Protein AF-A0A2T9ZIK7-F1 (afdb_monomer)

Mean predicted aligned error: 17.31 Å

Structure (mmCIF, N/CA/C/O backbone):
data_AF-A0A2T9ZIK7-F1
#
_entry.id   AF-A0A2T9ZIK7-F1
#
loop_
_atom_site.group_PDB
_atom_site.id
_atom_site.type_symbol
_atom_site.label_atom_id
_atom_site.label_alt_id
_atom_site.label_comp_id
_atom_site.label_asym_id
_atom_site.label_entity_id
_atom_site.label_seq_id
_atom_site.pdbx_PDB_ins_code
_atom_site.Cartn_x
_atom_site.Cartn_y
_atom_site.Cartn_z
_atom_site.occupancy
_atom_site.B_iso_or_equiv
_atom_site.auth_seq_id
_atom_site.auth_comp_id
_atom_site.auth_asym_id
_atom_site.auth_atom_id
_atom_site.pdbx_PDB_model_num
ATOM 1 N N . MET A 1 1 ? -60.315 -9.402 2.287 1.00 36.22 1 MET A N 1
ATOM 2 C CA . MET A 1 1 ? -60.240 -9.644 0.831 1.00 36.22 1 MET A CA 1
ATOM 3 C C . MET A 1 1 ? -59.289 -8.599 0.253 1.00 36.22 1 MET A C 1
ATOM 5 O O . MET A 1 1 ? -59.564 -7.424 0.413 1.00 36.22 1 MET A O 1
ATOM 9 N N . SER A 1 2 ? -58.151 -9.055 -0.283 1.00 39.56 2 SER A N 1
ATOM 10 C CA . SER A 1 2 ? -57.115 -8.343 -1.061 1.00 39.56 2 SER A CA 1
ATOM 11 C C . SER A 1 2 ? -56.598 -6.974 -0.578 1.00 39.56 2 SER A C 1
ATOM 13 O O . SER A 1 2 ? -57.187 -5.938 -0.871 1.00 39.56 2 SER A O 1
ATOM 15 N N . THR A 1 3 ? -55.394 -6.956 0.006 1.00 33.72 3 THR A N 1
ATOM 16 C CA . THR A 1 3 ? -54.451 -5.851 -0.218 1.00 33.72 3 THR A CA 1
ATOM 17 C C . THR A 1 3 ? -53.165 -6.392 -0.840 1.00 33.72 3 THR A C 1
ATOM 19 O O . THR A 1 3 ? -52.539 -7.342 -0.374 1.00 33.72 3 THR A O 1
ATOM 22 N N . SER A 1 4 ? -52.871 -5.801 -1.991 1.00 33.00 4 SER A N 1
ATOM 23 C CA . SER A 1 4 ? -51.826 -6.105 -2.957 1.00 33.00 4 SER A CA 1
ATOM 24 C C . SER A 1 4 ? -50.411 -6.033 -2.367 1.00 33.00 4 SER A C 1
ATOM 26 O O . SER A 1 4 ? -50.040 -5.054 -1.719 1.00 33.00 4 SER A O 1
ATOM 28 N N . LYS A 1 5 ? -49.600 -7.062 -2.651 1.00 38.81 5 LYS A N 1
ATOM 29 C CA . LYS A 1 5 ? -48.142 -7.051 -2.481 1.00 38.81 5 LYS A CA 1
ATOM 30 C C . LYS A 1 5 ? -47.521 -6.143 -3.546 1.00 38.81 5 LYS A C 1
ATOM 32 O O . LYS A 1 5 ? -47.317 -6.558 -4.684 1.00 38.81 5 LYS A O 1
ATOM 37 N N . GLY A 1 6 ? -47.160 -4.925 -3.153 1.00 31.03 6 GLY A N 1
ATOM 38 C CA . GLY A 1 6 ? -46.241 -4.073 -3.903 1.00 31.03 6 GLY A CA 1
ATOM 39 C C . GLY A 1 6 ? -44.807 -4.580 -3.761 1.00 31.03 6 GLY A C 1
ATOM 40 O O . GLY A 1 6 ? -44.082 -4.179 -2.856 1.00 31.03 6 GLY A O 1
ATOM 41 N N . SER A 1 7 ? -44.405 -5.483 -4.653 1.00 34.03 7 SER A N 1
ATOM 42 C CA . SER A 1 7 ? -43.012 -5.875 -4.877 1.00 34.03 7 SER A CA 1
ATOM 43 C C . SER A 1 7 ? -42.253 -4.704 -5.512 1.00 34.03 7 SER A C 1
ATOM 45 O O . SER A 1 7 ? -42.213 -4.574 -6.734 1.00 34.03 7 SER A O 1
ATOM 47 N N . SER A 1 8 ? -41.651 -3.843 -4.690 1.00 34.66 8 SER A N 1
ATOM 48 C CA . SER A 1 8 ? -40.660 -2.873 -5.161 1.00 34.66 8 SER A CA 1
ATOM 49 C C . SER A 1 8 ? -39.294 -3.551 -5.210 1.00 34.66 8 SER A C 1
ATOM 51 O O . SER A 1 8 ? -38.584 -3.661 -4.210 1.00 34.66 8 SER A O 1
ATOM 53 N N . SER A 1 9 ? -38.947 -4.055 -6.392 1.00 36.12 9 SER A N 1
ATOM 54 C CA . SER A 1 9 ? -37.596 -4.485 -6.728 1.00 36.12 9 SER A CA 1
ATOM 55 C C . SER A 1 9 ? -36.687 -3.256 -6.758 1.00 36.12 9 SER A C 1
ATOM 57 O O . SER A 1 9 ? -36.560 -2.585 -7.784 1.00 36.12 9 SER A O 1
ATOM 59 N N . ARG A 1 10 ? -36.053 -2.944 -5.622 1.00 35.12 10 ARG A N 1
ATOM 60 C CA . ARG A 1 10 ? -34.872 -2.079 -5.605 1.00 35.12 10 ARG A CA 1
ATOM 61 C C . ARG A 1 10 ? -33.803 -2.769 -6.443 1.00 35.12 10 ARG A C 1
ATOM 63 O O . ARG A 1 10 ? -33.271 -3.802 -6.047 1.00 35.12 10 ARG A O 1
ATOM 70 N N . THR A 1 11 ? -33.514 -2.188 -7.599 1.00 35.97 11 THR A N 1
ATOM 71 C CA . THR A 1 11 ? -32.315 -2.413 -8.404 1.00 35.97 11 THR A CA 1
ATOM 72 C C . THR A 1 11 ? -31.100 -2.147 -7.519 1.00 35.97 11 THR A C 1
ATOM 74 O O . THR A 1 11 ? -30.600 -1.030 -7.410 1.00 35.97 11 THR A O 1
ATOM 77 N N . GLY A 1 12 ? -30.679 -3.183 -6.795 1.00 35.25 12 GLY A N 1
ATOM 78 C CA . GLY A 1 12 ? -29.447 -3.185 -6.034 1.00 35.25 12 GLY A CA 1
ATOM 79 C C . GLY A 1 12 ? -28.304 -3.086 -7.024 1.00 35.25 12 GLY A C 1
ATOM 80 O O . GLY A 1 12 ? -28.044 -4.028 -7.768 1.00 35.25 12 GLY A O 1
ATOM 81 N N . SER A 1 13 ? -27.638 -1.935 -7.039 1.00 34.84 13 SER A N 1
ATOM 82 C CA . SER A 1 13 ? -26.268 -1.846 -7.525 1.00 34.84 13 SER A CA 1
ATOM 83 C C . SER A 1 13 ? -25.462 -2.878 -6.735 1.00 34.84 13 SER A C 1
ATOM 85 O O . SER A 1 13 ? -25.155 -2.663 -5.562 1.00 34.84 13 SER A O 1
ATOM 87 N N . GLN A 1 14 ? -25.246 -4.058 -7.324 1.00 43.50 14 GLN A N 1
ATOM 88 C CA . GLN A 1 14 ? -24.426 -5.107 -6.736 1.00 43.50 14 GLN A CA 1
ATOM 89 C C . GLN A 1 14 ? -22.995 -4.586 -6.719 1.00 43.50 14 GLN A C 1
ATOM 91 O O . GLN A 1 14 ? -22.270 -4.669 -7.709 1.00 43.50 14 GLN A O 1
ATOM 96 N N . ILE A 1 15 ? -22.599 -3.998 -5.592 1.00 52.12 15 ILE A N 1
ATOM 97 C CA . ILE A 1 15 ? -21.192 -3.746 -5.316 1.00 52.12 15 ILE A CA 1
ATOM 98 C C . ILE A 1 15 ? -20.512 -5.117 -5.311 1.00 52.12 15 ILE A C 1
ATOM 100 O O . ILE A 1 15 ? -20.963 -6.001 -4.577 1.00 52.12 15 ILE A O 1
ATOM 104 N N . PRO A 1 16 ? -19.472 -5.328 -6.132 1.00 56.62 16 PRO A N 1
ATOM 105 C CA . PRO A 1 16 ? -18.782 -6.605 -6.168 1.00 56.62 16 PRO A CA 1
ATOM 106 C C . PRO A 1 16 ? -18.282 -6.963 -4.764 1.00 56.62 16 PRO A C 1
ATOM 108 O O . PRO A 1 16 ? -17.693 -6.133 -4.065 1.00 56.62 16 PRO A O 1
ATOM 111 N N . ALA A 1 17 ? -18.552 -8.197 -4.334 1.00 62.28 17 ALA A N 1
ATOM 112 C CA . ALA A 1 17 ? -18.078 -8.705 -3.054 1.00 62.28 17 ALA A CA 1
ATOM 113 C C . ALA A 1 17 ? -16.544 -8.623 -3.010 1.00 62.28 17 ALA A C 1
ATOM 115 O O . ALA A 1 17 ? -15.867 -9.068 -3.942 1.00 62.28 17 ALA A O 1
ATOM 116 N N . ILE A 1 18 ? -15.983 -8.043 -1.945 1.00 68.38 18 ILE A N 1
ATOM 117 C CA . ILE A 1 18 ? -14.529 -7.989 -1.790 1.00 68.38 18 ILE A CA 1
ATOM 118 C C . ILE A 1 18 ? -14.046 -9.404 -1.464 1.00 68.38 18 ILE A C 1
ATOM 120 O O . ILE A 1 18 ? -14.362 -9.966 -0.418 1.00 68.38 18 ILE A O 1
ATOM 124 N N . GLY A 1 19 ? -13.241 -9.990 -2.349 1.00 71.56 19 GLY A N 1
ATOM 125 C CA . GLY A 1 19 ? -12.626 -11.291 -2.095 1.00 71.56 19 GLY A CA 1
ATOM 126 C C . GLY A 1 19 ? -11.661 -11.256 -0.901 1.00 71.56 19 GLY A C 1
ATOM 127 O O . GLY A 1 19 ? -10.755 -10.419 -0.828 1.00 71.56 19 GLY A O 1
ATOM 128 N N . GLY A 1 20 ? -11.813 -12.206 0.027 1.00 81.06 20 GLY A N 1
ATOM 129 C CA . GLY A 1 20 ? -10.885 -12.410 1.143 1.00 81.06 20 GLY A CA 1
ATOM 130 C C . GLY A 1 20 ? -11.000 -11.379 2.270 1.00 81.06 20 GLY A C 1
ATOM 131 O O . GLY A 1 20 ? -9.966 -10.973 2.812 1.00 81.06 20 GLY A O 1
ATOM 132 N N . LEU A 1 21 ? -12.223 -10.954 2.602 1.00 86.62 21 LEU A N 1
ATOM 133 C CA . LEU A 1 21 ? -12.516 -10.169 3.808 1.00 86.62 21 LEU A CA 1
ATOM 134 C C . LEU A 1 21 ? -12.196 -10.938 5.092 1.00 86.62 21 LEU A C 1
ATOM 136 O O . LEU A 1 21 ? -11.627 -10.350 6.003 1.00 86.62 21 LEU A O 1
ATOM 140 N N . ASP A 1 22 ? -12.430 -12.251 5.139 1.00 87.75 22 ASP A N 1
ATOM 141 C CA . ASP A 1 22 ? -12.059 -13.070 6.303 1.00 87.75 22 ASP A CA 1
ATOM 142 C C . ASP A 1 22 ? -10.554 -13.051 6.580 1.00 87.75 22 ASP A C 1
ATOM 144 O O . ASP A 1 22 ? -10.124 -12.951 7.729 1.00 87.75 22 ASP A O 1
ATOM 148 N N . LEU A 1 23 ? -9.740 -13.071 5.518 1.00 88.56 23 LEU A N 1
ATOM 149 C CA . LEU A 1 23 ? -8.287 -12.935 5.634 1.00 88.56 23 LEU A CA 1
ATOM 150 C C . LEU A 1 23 ? -7.894 -11.543 6.133 1.00 88.56 23 LEU A C 1
ATOM 152 O O . LEU A 1 23 ? -6.996 -11.428 6.961 1.00 88.56 23 LEU A O 1
ATOM 156 N N . LEU A 1 24 ? -8.575 -10.494 5.657 1.00 88.50 24 LEU A N 1
ATOM 157 C CA . LEU A 1 24 ? -8.342 -9.127 6.125 1.00 88.50 24 LEU A CA 1
ATOM 158 C C . LEU A 1 24 ? -8.726 -8.977 7.605 1.00 88.50 24 LEU A C 1
ATOM 160 O O . LEU A 1 24 ? -7.969 -8.398 8.377 1.00 88.50 24 LEU A O 1
ATOM 164 N N . LYS A 1 25 ? -9.863 -9.544 8.017 1.00 93.94 25 LYS A N 1
ATOM 165 C CA . LYS A 1 25 ? -10.313 -9.581 9.412 1.00 93.94 25 LYS A CA 1
ATOM 166 C C . LYS A 1 25 ? -9.284 -10.278 10.302 1.00 93.94 25 LYS A C 1
ATOM 168 O O . LYS A 1 25 ? -8.884 -9.728 11.326 1.00 93.94 25 LYS A O 1
ATOM 173 N N . ALA A 1 26 ? -8.814 -11.458 9.895 1.00 91.38 26 ALA A N 1
ATOM 174 C CA . ALA A 1 26 ? -7.785 -12.199 10.621 1.00 91.38 26 ALA A CA 1
ATOM 175 C C . ALA A 1 26 ? -6.459 -11.422 10.708 1.00 91.38 26 ALA A C 1
ATOM 177 O O . ALA A 1 26 ? -5.812 -11.400 11.756 1.00 91.38 26 ALA A O 1
ATOM 178 N N . GLU A 1 27 ? -6.064 -10.744 9.630 1.00 91.12 27 GLU A N 1
ATOM 179 C CA . GLU A 1 27 ? -4.876 -9.894 9.604 1.00 91.12 27 GLU A CA 1
ATOM 180 C C . GLU A 1 27 ? -4.993 -8.711 10.574 1.00 91.12 27 GLU A C 1
ATOM 182 O O . GLU A 1 27 ? -4.088 -8.487 11.379 1.00 91.12 27 GLU A O 1
ATOM 187 N N . ILE A 1 28 ? -6.117 -7.992 10.559 1.00 93.12 28 ILE A N 1
ATOM 188 C CA . ILE A 1 28 ? -6.341 -6.856 11.459 1.00 93.12 28 ILE A CA 1
ATOM 189 C C . ILE A 1 28 ? -6.337 -7.320 12.919 1.00 93.12 28 ILE A C 1
ATOM 191 O O . ILE A 1 28 ? -5.629 -6.745 13.747 1.00 93.12 28 ILE A O 1
ATOM 195 N N . ASN A 1 29 ? -7.047 -8.408 13.219 1.00 95.12 29 ASN A N 1
ATOM 196 C CA . ASN A 1 29 ? -7.146 -8.958 14.571 1.00 95.12 29 ASN A CA 1
ATOM 197 C C . ASN A 1 29 ? -5.832 -9.534 15.110 1.00 95.12 29 ASN A C 1
ATOM 199 O O . ASN A 1 29 ? -5.706 -9.702 16.317 1.00 95.12 29 ASN A O 1
ATOM 203 N N . SER A 1 30 ? -4.868 -9.861 14.247 1.00 92.44 30 SER A N 1
ATOM 204 C CA . SER A 1 30 ? -3.568 -10.395 14.673 1.00 92.44 30 SER A CA 1
ATOM 205 C C . SER A 1 30 ? -2.478 -9.330 14.753 1.00 92.44 30 SER A C 1
ATOM 207 O O . SER A 1 30 ? -1.610 -9.421 15.616 1.00 92.44 30 SER A O 1
ATOM 209 N N . LYS A 1 31 ? -2.503 -8.322 13.872 1.00 91.69 31 LYS A N 1
ATOM 210 C CA . LYS A 1 31 ? -1.418 -7.333 13.752 1.00 91.69 31 LYS A CA 1
ATOM 211 C C . LYS A 1 31 ? -1.732 -5.966 14.352 1.00 91.69 31 LYS A C 1
ATOM 213 O O . LYS A 1 31 ? -0.806 -5.201 14.608 1.00 91.69 31 LYS A O 1
ATOM 218 N N . HIS A 1 32 ? -3.009 -5.630 14.526 1.00 92.81 32 HIS A N 1
ATOM 219 C CA . HIS A 1 32 ? -3.448 -4.264 14.828 1.00 92.81 32 HIS A CA 1
ATOM 220 C C . HIS A 1 32 ? -4.314 -4.168 16.093 1.00 92.81 32 HIS A C 1
ATOM 222 O O . HIS A 1 32 ? -5.091 -3.226 16.249 1.00 92.81 32 HIS A O 1
ATOM 228 N N . THR A 1 33 ? -4.157 -5.118 17.018 1.00 92.38 33 THR A N 1
ATOM 229 C CA . THR A 1 33 ? -4.931 -5.218 18.269 1.00 92.38 33 THR A CA 1
ATOM 230 C C . THR A 1 33 ? -4.868 -3.958 19.127 1.00 92.38 33 THR A C 1
ATOM 232 O O . THR A 1 33 ? -5.880 -3.559 19.695 1.00 92.38 33 THR A O 1
ATOM 235 N N . ASP A 1 34 ? -3.715 -3.291 19.186 1.00 91.31 34 ASP A N 1
ATOM 236 C CA . ASP A 1 34 ? -3.546 -2.075 19.991 1.00 91.31 34 ASP A CA 1
ATOM 237 C C . ASP A 1 34 ? -4.341 -0.898 19.415 1.00 91.31 34 ASP A C 1
ATOM 239 O O . ASP A 1 34 ? -4.951 -0.126 20.153 1.00 91.31 34 ASP A O 1
ATOM 243 N N . CYS A 1 35 ? -4.407 -0.792 18.083 1.00 92.25 35 CYS A N 1
ATOM 244 C CA . CYS A 1 35 ? -5.231 0.214 17.418 1.00 92.25 35 CYS A CA 1
ATOM 245 C C . CYS A 1 35 ? -6.722 -0.060 17.639 1.00 92.25 35 CYS A C 1
ATOM 247 O O . CYS A 1 35 ? -7.467 0.869 17.935 1.00 92.25 35 CYS A O 1
ATOM 249 N N . LEU A 1 36 ? -7.155 -1.323 17.550 1.00 94.38 36 LEU A N 1
ATOM 250 C CA . LEU A 1 36 ? -8.539 -1.701 17.857 1.00 94.38 36 LEU A CA 1
ATOM 251 C C . LEU A 1 36 ? -8.901 -1.386 19.313 1.00 94.38 36 LEU A C 1
ATOM 253 O O . LEU A 1 36 ? -9.999 -0.901 19.587 1.00 94.38 36 LEU A O 1
ATOM 257 N N . LYS A 1 37 ? -7.957 -1.596 20.237 1.00 92.94 37 LYS A N 1
ATOM 258 C CA . LYS A 1 37 ? -8.152 -1.326 21.661 1.00 92.94 37 LYS A CA 1
ATOM 259 C C . LYS A 1 37 ? -8.349 0.162 21.910 1.00 92.94 37 LYS A C 1
ATOM 261 O O . LYS A 1 37 ? -9.269 0.523 22.630 1.00 92.94 37 LYS A O 1
ATOM 266 N N . LEU A 1 38 ? -7.552 1.015 21.268 1.00 92.50 38 LEU A N 1
ATOM 267 C CA . LEU A 1 38 ? -7.728 2.467 21.343 1.00 92.50 38 LEU A CA 1
ATOM 268 C C . LEU A 1 38 ? -9.073 2.919 20.787 1.00 92.50 38 LEU A C 1
ATOM 270 O O . LEU A 1 38 ? -9.730 3.744 21.415 1.00 92.50 38 LEU A O 1
ATOM 274 N N . ILE A 1 39 ? -9.502 2.363 19.649 1.00 93.75 39 ILE A N 1
ATOM 275 C CA . ILE A 1 39 ? -10.822 2.666 19.085 1.00 93.75 39 ILE A CA 1
ATOM 276 C C . ILE A 1 39 ? -11.913 2.288 20.097 1.00 93.75 39 ILE A C 1
ATOM 278 O O . ILE A 1 39 ? -12.777 3.116 20.380 1.00 93.75 39 ILE A O 1
ATOM 282 N N . ALA A 1 40 ? -11.851 1.095 20.697 1.00 92.81 40 ALA A N 1
ATOM 283 C CA . ALA A 1 40 ? -12.828 0.662 21.698 1.00 92.81 40 ALA A CA 1
ATOM 284 C C . ALA A 1 40 ? -12.817 1.563 22.948 1.00 92.81 40 ALA A C 1
ATOM 286 O O . ALA A 1 40 ? -13.868 2.032 23.381 1.00 92.81 40 ALA A O 1
ATOM 287 N N . THR A 1 41 ? -11.633 1.870 23.489 1.00 91.06 41 THR A N 1
ATOM 288 C CA . THR A 1 41 ? -11.472 2.762 24.647 1.00 91.06 41 THR A CA 1
ATOM 289 C C . THR A 1 41 ? -12.035 4.156 24.384 1.00 91.06 41 THR A C 1
ATOM 291 O O . THR A 1 41 ? -12.721 4.695 25.248 1.00 91.06 41 THR A O 1
ATOM 294 N N . ASN A 1 42 ? -11.771 4.734 23.208 1.00 91.94 42 ASN A N 1
ATOM 295 C CA . ASN A 1 42 ? -12.245 6.074 22.860 1.00 91.94 42 ASN A CA 1
ATOM 296 C C . ASN A 1 42 ? -13.763 6.118 22.663 1.00 91.94 42 ASN A C 1
ATOM 298 O O . ASN A 1 42 ? -14.414 7.069 23.076 1.00 91.94 42 ASN A O 1
ATOM 302 N N . THR A 1 43 ? -14.325 5.084 22.037 1.00 87.12 43 THR A N 1
ATOM 303 C CA . THR A 1 43 ? -15.741 5.068 21.645 1.00 87.12 43 THR A CA 1
ATOM 304 C C . THR A 1 43 ? -16.677 4.974 22.849 1.00 87.12 43 THR A C 1
ATOM 306 O O . THR A 1 43 ? -17.675 5.682 22.908 1.00 87.12 43 THR A O 1
ATOM 309 N N . GLU A 1 44 ? -16.335 4.141 23.830 1.00 82.19 44 GLU A N 1
ATOM 310 C CA . GLU A 1 44 ? -17.167 3.906 25.022 1.00 82.19 44 GLU A CA 1
ATOM 311 C C . GLU A 1 44 ? -16.679 4.669 26.259 1.00 82.19 44 GLU A C 1
ATOM 313 O O . GLU A 1 44 ? -17.257 4.562 27.339 1.00 82.19 44 GLU A O 1
ATOM 318 N N . GLY A 1 45 ? -15.558 5.387 26.144 1.00 78.75 45 GLY A N 1
ATOM 319 C CA . GLY A 1 45 ? -14.912 6.045 27.279 1.00 78.75 45 GLY A CA 1
ATOM 320 C C . GLY A 1 45 ? -14.430 5.070 28.359 1.00 78.75 45 GLY A C 1
ATOM 321 O O . GLY A 1 45 ? -14.249 5.467 29.510 1.00 78.75 45 GLY A O 1
ATOM 322 N N . ASN A 1 46 ? -14.235 3.791 28.020 1.00 79.19 46 ASN A N 1
AT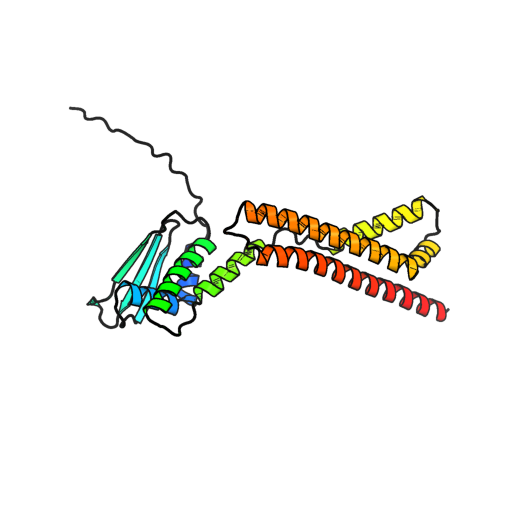OM 323 C CA . ASN A 1 46 ? -13.854 2.758 28.974 1.00 79.19 46 ASN A CA 1
ATOM 324 C C . ASN A 1 46 ? -12.336 2.473 28.924 1.00 79.19 46 ASN A C 1
ATOM 326 O O . ASN A 1 46 ? -11.866 1.780 28.014 1.00 79.19 46 ASN A O 1
ATOM 330 N N . PRO A 1 47 ? -11.544 2.919 29.920 1.00 77.88 47 PRO A N 1
ATOM 331 C CA . PRO A 1 47 ? -10.100 2.670 29.948 1.00 77.88 47 PRO A CA 1
ATOM 332 C C . PRO A 1 47 ? -9.741 1.210 30.268 1.00 77.88 47 PRO A C 1
ATOM 334 O O . PRO A 1 47 ? -8.600 0.800 30.076 1.00 77.88 47 PRO A O 1
ATOM 337 N N . SER A 1 48 ? -10.697 0.406 30.749 1.00 85.56 48 SER A N 1
ATOM 338 C CA . SER A 1 48 ? -10.461 -0.965 31.225 1.00 85.56 48 SER A CA 1
ATOM 339 C C . SER A 1 48 ? -10.540 -2.045 30.139 1.00 85.56 48 SER A C 1
ATOM 341 O O . SER A 1 48 ? -10.599 -3.232 30.461 1.00 85.56 48 SER A O 1
ATOM 343 N N . VAL A 1 49 ? -10.550 -1.665 28.856 1.00 89.88 49 VAL A N 1
ATOM 344 C CA . VAL A 1 49 ? -10.544 -2.625 27.743 1.00 89.88 49 VAL A CA 1
ATOM 345 C C . VAL A 1 49 ? -9.281 -3.489 27.816 1.00 89.88 49 VAL A C 1
ATOM 347 O O . VAL A 1 49 ? -8.156 -2.996 27.744 1.00 89.88 49 VAL A O 1
ATOM 350 N N . VAL A 1 50 ? -9.453 -4.802 27.946 1.00 90.44 50 VAL A N 1
ATOM 351 C CA . VAL A 1 50 ? -8.360 -5.782 27.989 1.00 90.44 50 VAL A CA 1
ATOM 352 C C . VAL A 1 50 ? -8.073 -6.288 26.584 1.00 90.44 50 VAL A C 1
ATOM 354 O O . VAL A 1 50 ? -6.919 -6.283 26.156 1.00 90.44 50 VAL A O 1
ATOM 357 N N . ARG A 1 51 ? -9.126 -6.653 25.848 1.00 92.31 51 ARG A N 1
ATOM 358 C CA . ARG A 1 51 ? -9.046 -7.235 24.507 1.00 92.31 51 ARG A CA 1
ATOM 359 C C . ARG A 1 51 ? -10.045 -6.562 23.578 1.00 92.31 51 ARG A C 1
ATOM 361 O O . ARG A 1 51 ? -11.136 -6.206 24.003 1.00 92.31 51 ARG A O 1
ATOM 368 N N . SER A 1 52 ? -9.684 -6.422 22.308 1.00 93.75 52 SER A N 1
ATOM 369 C CA . SER A 1 52 ? -10.601 -5.983 21.256 1.00 93.75 52 SER A CA 1
ATOM 370 C C . SER A 1 52 ? -10.304 -6.708 19.948 1.00 93.75 52 SER A C 1
ATOM 372 O O . SER A 1 52 ? -9.162 -7.103 19.697 1.00 93.75 52 SER A O 1
ATOM 374 N N . TYR A 1 53 ? -11.339 -6.936 19.149 1.00 96.12 53 TYR A N 1
ATOM 375 C CA . TYR A 1 53 ? -11.245 -7.606 17.857 1.00 96.12 53 TYR A CA 1
ATOM 376 C C . TYR A 1 53 ? -12.458 -7.273 16.986 1.00 96.12 53 TYR A C 1
ATOM 378 O O . TYR A 1 53 ? -13.531 -6.938 17.480 1.00 96.12 53 TYR A O 1
ATOM 386 N N . ILE A 1 54 ? -12.290 -7.390 15.675 1.00 96.81 54 ILE A N 1
ATOM 387 C CA . ILE A 1 54 ? -13.379 -7.314 14.706 1.00 96.81 54 ILE A CA 1
ATOM 388 C C . ILE A 1 54 ? -14.036 -8.693 14.610 1.00 96.81 54 ILE A C 1
ATOM 390 O O . ILE A 1 54 ? -13.376 -9.665 14.230 1.00 96.81 54 ILE A O 1
ATOM 394 N N . SER A 1 55 ? -15.316 -8.793 14.960 1.00 95.06 55 SER A N 1
ATOM 395 C CA . SER A 1 55 ? -16.094 -10.039 14.883 1.00 95.06 55 SER A CA 1
ATOM 396 C C . SER A 1 55 ? -16.636 -10.267 13.468 1.00 95.06 55 SER A C 1
ATOM 398 O O . SER A 1 55 ? -16.442 -11.341 12.880 1.00 95.06 55 SER A O 1
ATOM 400 N N . GLU A 1 56 ? -17.194 -9.213 12.875 1.00 94.38 56 GLU A N 1
ATOM 401 C CA . GLU A 1 56 ? -17.767 -9.202 11.528 1.00 94.38 56 GLU A CA 1
ATOM 402 C C . GLU A 1 56 ? -17.198 -8.049 10.699 1.00 94.38 56 GLU A C 1
ATOM 404 O O . GLU A 1 56 ? -16.949 -6.955 11.210 1.00 94.38 56 GLU A O 1
ATOM 409 N N . LEU A 1 57 ? -16.954 -8.314 9.416 1.00 93.25 57 LEU A N 1
ATOM 410 C CA . LEU A 1 57 ? -16.401 -7.346 8.477 1.00 93.25 57 LEU A CA 1
ATOM 411 C C . LEU A 1 57 ? -17.018 -7.561 7.100 1.00 93.25 57 LEU A C 1
ATOM 413 O O . LEU A 1 57 ? -16.705 -8.551 6.441 1.00 93.25 57 LEU A O 1
ATOM 417 N N . ASP A 1 58 ? -17.791 -6.575 6.661 1.00 91.31 58 ASP A N 1
ATOM 418 C CA . ASP A 1 58 ? -18.466 -6.558 5.370 1.00 91.31 58 ASP A CA 1
ATOM 419 C C . ASP A 1 58 ? -18.049 -5.336 4.539 1.00 91.31 58 ASP A C 1
ATOM 421 O O . ASP A 1 58 ? -17.265 -4.484 4.958 1.00 91.31 58 ASP A O 1
ATOM 425 N N . ASN A 1 59 ? -18.591 -5.226 3.325 1.00 86.62 59 ASN A N 1
ATOM 426 C CA . ASN A 1 59 ? -18.359 -4.078 2.445 1.00 86.62 59 ASN A CA 1
ATOM 427 C C . ASN A 1 59 ? -19.023 -2.784 2.949 1.00 86.62 59 ASN A C 1
ATOM 429 O O . ASN A 1 59 ? -18.687 -1.706 2.464 1.00 86.62 59 ASN A O 1
ATOM 433 N N . SER A 1 60 ? -20.001 -2.867 3.854 1.00 90.06 60 SER A N 1
ATOM 434 C CA . SER A 1 60 ? -20.802 -1.726 4.327 1.00 90.06 60 SER A CA 1
ATOM 435 C C . SER A 1 60 ? -20.543 -1.340 5.776 1.00 90.06 60 SER A C 1
ATOM 437 O O . SER A 1 60 ? -20.837 -0.206 6.142 1.00 90.06 60 SER A O 1
ATOM 439 N N . SER A 1 61 ? -20.002 -2.245 6.584 1.00 93.81 61 SER A N 1
ATOM 440 C CA . SER A 1 61 ? -19.783 -2.016 8.007 1.00 93.81 61 SER A CA 1
ATOM 441 C C . SER A 1 61 ? -18.783 -3.018 8.581 1.00 93.81 61 SER A C 1
ATOM 443 O O . SER A 1 61 ? -18.406 -4.001 7.937 1.00 93.81 61 SER A O 1
ATOM 445 N N . PHE A 1 62 ? -18.350 -2.766 9.811 1.00 95.88 62 PHE A N 1
ATOM 446 C CA . PHE A 1 62 ? -17.667 -3.761 10.630 1.00 95.88 62 PHE A CA 1
ATOM 447 C C . PHE A 1 62 ? -18.152 -3.688 12.075 1.00 95.88 62 PHE A C 1
ATOM 449 O O . PHE A 1 62 ? -18.588 -2.634 12.540 1.00 95.88 62 PHE A O 1
ATOM 456 N N . ILE A 1 63 ? -18.055 -4.809 12.786 1.00 96.00 63 ILE A N 1
ATOM 457 C CA . ILE A 1 63 ? -18.419 -4.902 14.199 1.00 96.00 63 ILE A CA 1
ATOM 458 C C . ILE A 1 63 ? -17.142 -5.018 15.021 1.00 96.00 63 ILE A C 1
ATOM 460 O O . ILE A 1 63 ? -16.377 -5.972 14.870 1.00 96.00 63 ILE A O 1
ATOM 464 N N . LEU A 1 64 ? -16.914 -4.036 15.891 1.00 96.19 64 LEU A N 1
ATOM 465 C CA . LEU A 1 64 ? -15.839 -4.057 16.873 1.00 96.19 64 LEU A CA 1
ATOM 466 C C . LEU A 1 64 ? -16.385 -4.603 18.188 1.00 96.19 64 LEU A C 1
ATOM 468 O O . LEU A 1 64 ? -17.317 -4.037 18.748 1.00 96.19 64 LEU A O 1
ATOM 472 N N . THR A 1 65 ? -15.775 -5.666 18.694 1.00 95.62 65 THR A N 1
ATOM 473 C CA . THR A 1 65 ? -16.107 -6.292 19.975 1.00 95.62 65 THR A CA 1
ATOM 474 C C . THR A 1 65 ? -14.942 -6.108 20.943 1.00 95.62 65 THR A C 1
ATOM 476 O O . THR A 1 65 ? -13.777 -6.181 20.541 1.00 95.62 65 THR A O 1
ATOM 479 N N . TRP A 1 66 ? -15.234 -5.878 22.223 1.00 94.94 66 TRP A N 1
ATOM 480 C CA . TRP A 1 66 ? -14.216 -5.773 23.266 1.00 94.94 66 TRP A CA 1
ATOM 481 C C . TRP A 1 66 ? -14.615 -6.474 24.563 1.00 94.94 66 TRP A C 1
ATOM 483 O O . TRP A 1 66 ? -15.788 -6.631 24.902 1.00 94.94 66 TRP A O 1
ATOM 493 N N . GLU A 1 67 ? -13.586 -6.862 25.307 1.00 93.62 67 GLU A N 1
ATOM 494 C CA . GLU A 1 67 ? -13.679 -7.493 26.616 1.00 93.62 67 GLU A CA 1
ATOM 495 C C . GLU A 1 67 ? -12.929 -6.625 27.632 1.00 93.62 67 GLU A C 1
ATOM 497 O O . GLU A 1 67 ? -11.809 -6.167 27.374 1.00 93.62 67 GLU A O 1
ATOM 502 N N . SER A 1 68 ? -13.546 -6.394 28.786 1.00 90.56 68 SER A N 1
ATOM 503 C CA . SER A 1 68 ? -12.979 -5.691 29.937 1.00 90.56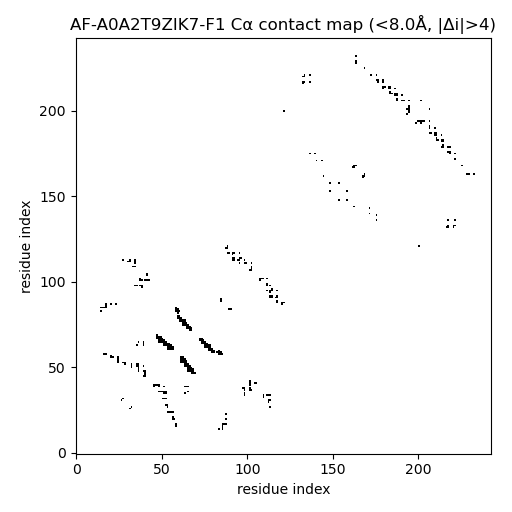 68 SER A CA 1
ATOM 504 C C . SER A 1 68 ? -12.709 -6.675 31.078 1.00 90.56 68 SER A C 1
ATOM 506 O O . SER A 1 68 ? -13.258 -7.775 31.127 1.00 90.56 68 SER A O 1
ATOM 508 N N . ALA A 1 69 ? -11.876 -6.261 32.034 1.00 87.75 69 ALA A N 1
ATOM 509 C CA . ALA A 1 69 ? -11.713 -6.968 33.302 1.00 87.75 69 ALA A CA 1
ATOM 510 C C . ALA A 1 69 ? -13.039 -7.089 34.077 1.00 87.75 69 ALA A C 1
ATOM 512 O O . ALA A 1 69 ? -13.212 -8.031 34.847 1.00 87.75 69 ALA A O 1
ATOM 513 N N . ASN A 1 70 ? -13.974 -6.155 33.863 1.00 88.12 70 ASN A N 1
ATOM 514 C CA . ASN A 1 70 ? -15.342 -6.272 34.344 1.00 88.12 70 ASN A CA 1
ATOM 515 C C . ASN A 1 70 ? -16.259 -6.753 33.200 1.00 88.12 70 ASN A C 1
ATOM 517 O O . ASN A 1 70 ? -16.526 -5.970 32.285 1.00 88.12 70 ASN A O 1
ATOM 521 N N . PRO A 1 71 ? -16.799 -7.987 33.260 1.00 86.38 71 PRO A N 1
ATOM 522 C CA . PRO A 1 71 ? -17.655 -8.536 32.209 1.00 86.38 71 PRO A CA 1
ATOM 523 C C . PRO A 1 71 ? -18.906 -7.705 31.908 1.00 86.38 71 PRO A C 1
ATOM 525 O O . PRO A 1 71 ? -19.413 -7.765 30.792 1.00 86.38 71 PRO A O 1
ATOM 528 N N . SER A 1 72 ? -19.396 -6.902 32.864 1.00 86.06 72 SER A N 1
ATOM 529 C CA . SER A 1 72 ? -20.546 -6.016 32.635 1.00 86.06 72 SER A CA 1
ATOM 530 C C . SER A 1 72 ? -20.243 -4.863 31.673 1.00 86.06 72 SER A C 1
ATOM 532 O O . SER A 1 72 ? -21.161 -4.168 31.256 1.00 86.06 72 SER A O 1
ATOM 534 N N . LEU A 1 73 ? -18.963 -4.626 31.371 1.00 85.81 73 LEU A N 1
ATOM 535 C CA . LEU A 1 73 ? -18.490 -3.595 30.450 1.00 85.81 73 LEU A CA 1
ATOM 536 C C . LEU A 1 73 ? -18.031 -4.172 29.102 1.00 85.81 73 LEU A C 1
ATOM 538 O O . LEU A 1 73 ? -17.485 -3.439 28.271 1.00 85.81 73 LEU A O 1
ATOM 542 N N . ASN A 1 74 ? -18.209 -5.479 28.895 1.00 90.69 74 ASN A N 1
ATOM 543 C CA . ASN A 1 74 ? -18.031 -6.088 27.585 1.00 90.69 74 ASN A CA 1
ATOM 544 C C . ASN A 1 74 ? -19.093 -5.537 26.638 1.00 90.69 74 ASN A C 1
ATOM 546 O O . ASN A 1 74 ? -20.236 -5.310 27.034 1.00 90.69 74 ASN A O 1
ATOM 550 N N . GLY A 1 75 ? -18.725 -5.354 25.379 1.00 91.25 75 GLY A N 1
ATOM 551 C CA . GLY A 1 75 ? -19.643 -4.768 24.422 1.00 91.25 75 GLY A CA 1
ATOM 552 C C . GLY A 1 75 ? -19.203 -4.950 22.988 1.00 91.25 75 GLY A C 1
ATOM 553 O O . GLY A 1 75 ? -18.141 -5.501 22.682 1.00 91.25 75 GLY A O 1
ATOM 554 N N . GLN A 1 76 ? -20.083 -4.497 22.108 1.00 94.44 76 GLN A N 1
ATOM 555 C CA . GLN A 1 76 ? -19.838 -4.440 20.685 1.00 94.44 76 GLN A CA 1
ATOM 556 C C . GLN A 1 76 ? -20.442 -3.162 20.121 1.00 94.44 76 GLN A C 1
ATOM 558 O O . GLN A 1 76 ? -21.498 -2.719 20.572 1.00 94.44 76 GLN A O 1
ATOM 563 N N . ILE A 1 77 ? -19.804 -2.616 19.096 1.00 93.62 77 ILE A N 1
ATOM 564 C CA . ILE A 1 77 ? -20.332 -1.488 18.343 1.00 93.62 77 ILE A CA 1
ATOM 565 C C . ILE A 1 77 ? -20.213 -1.759 16.849 1.00 93.62 77 ILE A C 1
ATOM 567 O O . ILE A 1 77 ? -19.246 -2.363 16.377 1.00 93.62 77 ILE A O 1
ATOM 571 N N . VAL A 1 78 ? -21.223 -1.311 16.109 1.00 94.31 78 VAL A N 1
ATOM 572 C CA . VAL A 1 78 ? -21.254 -1.373 14.651 1.00 94.31 78 VAL A CA 1
ATOM 573 C C . VAL A 1 78 ? -20.755 -0.045 14.099 1.00 94.31 78 VAL A C 1
ATOM 575 O O . VAL A 1 78 ? -21.280 1.014 14.439 1.00 94.31 78 VAL A O 1
ATOM 578 N N . PHE A 1 79 ? -19.749 -0.105 13.235 1.00 93.19 79 PHE A N 1
ATOM 579 C CA . PHE A 1 79 ? -19.264 1.040 12.481 1.00 93.19 79 PHE A CA 1
ATOM 580 C C . PHE A 1 79 ? -19.751 0.939 11.042 1.00 93.19 79 PHE A C 1
ATOM 582 O O . PHE A 1 79 ? -19.274 0.101 10.273 1.00 93.19 79 PHE A O 1
ATOM 589 N N . ASP A 1 80 ? -20.672 1.824 10.674 1.00 91.00 80 ASP A N 1
ATOM 590 C CA . ASP A 1 80 ? -21.182 1.915 9.311 1.00 91.00 80 ASP A CA 1
ATOM 591 C C . ASP A 1 80 ? -20.269 2.765 8.426 1.00 91.00 80 ASP A C 1
ATOM 593 O O . ASP A 1 80 ? -19.881 3.893 8.754 1.00 91.00 80 ASP A O 1
ATOM 597 N N . PHE A 1 81 ? -19.973 2.258 7.233 1.00 87.88 81 PHE A N 1
ATOM 598 C CA . PHE A 1 81 ? -19.307 3.043 6.210 1.00 87.88 81 PHE A CA 1
ATOM 599 C C . PHE A 1 81 ? -20.325 3.957 5.523 1.00 87.88 81 PHE A C 1
ATOM 601 O O . PHE A 1 81 ? -21.340 3.506 4.996 1.00 87.88 81 PHE A O 1
ATOM 608 N N . LYS A 1 82 ? -20.014 5.259 5.431 1.00 81.31 82 LYS A N 1
ATOM 609 C CA . LYS A 1 82 ? -20.866 6.267 4.751 1.00 81.31 82 LYS A CA 1
ATOM 610 C C . LYS A 1 82 ? -21.268 5.876 3.323 1.00 81.31 82 LYS A C 1
ATOM 612 O O . LYS A 1 82 ? -22.274 6.343 2.802 1.00 81.31 82 LYS A O 1
ATOM 617 N N . LYS A 1 83 ? -20.431 5.072 2.674 1.00 83.00 83 LYS A N 1
ATOM 618 C CA . LYS A 1 83 ? -20.701 4.401 1.408 1.00 83.00 83 LYS A CA 1
ATOM 619 C C . LYS A 1 83 ? -20.090 3.003 1.487 1.00 83.00 83 LYS A C 1
ATOM 621 O O . LYS A 1 83 ? -19.046 2.867 2.131 1.00 83.00 83 LYS A O 1
ATOM 626 N N . PRO A 1 84 ? -20.651 2.010 0.787 1.00 83.31 84 PRO A N 1
ATOM 627 C CA . PRO A 1 84 ? -20.000 0.720 0.662 1.00 83.31 84 PRO A CA 1
ATOM 628 C C . PRO A 1 84 ? -18.588 0.875 0.094 1.00 83.31 84 PRO A C 1
ATOM 630 O O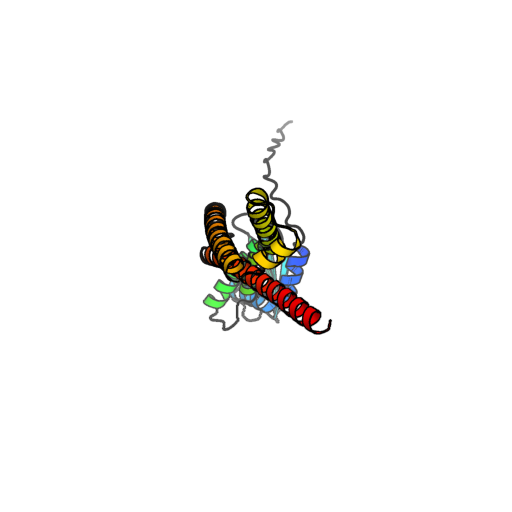 . PRO A 1 84 ? -18.359 1.608 -0.877 1.00 83.31 84 PRO A O 1
ATOM 633 N N . LEU A 1 85 ? -17.639 0.222 0.749 1.00 83.00 85 LEU A N 1
ATOM 634 C CA . LEU A 1 85 ? -16.242 0.185 0.363 1.00 83.00 85 LEU A CA 1
ATOM 635 C C . LEU A 1 85 ? -16.023 -1.010 -0.561 1.00 83.00 85 LEU A C 1
ATOM 637 O O . LEU A 1 85 ? -16.667 -2.049 -0.439 1.00 83.00 85 LEU A O 1
ATOM 641 N N . SER A 1 86 ? -15.131 -0.824 -1.526 1.00 74.56 86 SER A N 1
ATOM 642 C CA . SER A 1 86 ? -14.915 -1.746 -2.645 1.00 74.56 86 SER A CA 1
ATOM 643 C C . SER A 1 86 ? -13.535 -2.399 -2.622 1.00 74.56 86 SER A C 1
ATOM 645 O O . SER A 1 86 ? -13.255 -3.295 -3.416 1.00 74.56 86 SER A O 1
ATOM 647 N N . THR A 1 87 ? -12.657 -1.970 -1.710 1.00 78.56 87 THR A N 1
ATOM 648 C CA . THR A 1 87 ? -11.291 -2.490 -1.601 1.00 78.56 87 THR A CA 1
ATOM 649 C C . THR A 1 87 ? -10.843 -2.655 -0.150 1.00 78.56 87 THR A C 1
ATOM 651 O O . THR A 1 87 ? -11.256 -1.914 0.744 1.00 78.56 87 THR A O 1
ATOM 654 N N . LYS A 1 88 ? -9.913 -3.593 0.079 1.00 82.69 88 LYS A N 1
ATOM 655 C CA . LYS A 1 88 ? -9.256 -3.793 1.384 1.00 82.69 88 LYS A CA 1
ATOM 656 C C . LYS A 1 88 ? -8.546 -2.528 1.875 1.00 82.69 88 LYS A C 1
ATOM 658 O O . LYS A 1 88 ? -8.608 -2.200 3.055 1.00 82.69 88 LYS A O 1
ATOM 663 N N . ALA A 1 89 ? -7.936 -1.782 0.954 1.00 80.31 89 ALA A N 1
ATOM 664 C CA . ALA A 1 89 ? -7.257 -0.531 1.260 1.00 80.31 89 ALA A CA 1
ATOM 665 C C . ALA A 1 89 ? -8.232 0.559 1.730 1.00 80.31 89 ALA A C 1
ATOM 667 O O . ALA A 1 89 ? -7.906 1.310 2.645 1.00 80.31 89 ALA A O 1
ATOM 668 N N . GLU A 1 90 ? -9.425 0.663 1.135 1.00 81.50 90 GLU A N 1
ATOM 669 C CA . GLU A 1 90 ? -10.462 1.585 1.613 1.00 81.50 90 GLU A CA 1
ATOM 670 C C . GLU A 1 90 ? -10.887 1.245 3.050 1.00 81.50 90 GLU A C 1
ATOM 672 O O . GLU A 1 90 ? -10.956 2.149 3.883 1.00 81.50 90 GLU A O 1
ATOM 677 N N . ILE A 1 91 ? -11.092 -0.042 3.356 1.00 88.06 91 ILE A N 1
ATOM 678 C CA . ILE A 1 91 ? -11.440 -0.519 4.705 1.00 88.06 91 ILE A CA 1
ATOM 679 C C . ILE A 1 91 ? -10.326 -0.182 5.704 1.00 88.06 91 ILE A C 1
ATOM 681 O O . ILE A 1 91 ? -10.583 0.438 6.736 1.00 88.06 91 ILE A O 1
ATOM 685 N N . LEU A 1 92 ? -9.073 -0.517 5.382 1.00 88.50 92 LEU A N 1
ATOM 686 C CA . LEU A 1 92 ? -7.925 -0.210 6.240 1.00 88.50 92 LEU A CA 1
ATOM 687 C C . LEU A 1 92 ? -7.748 1.297 6.452 1.00 88.50 92 LEU A C 1
ATOM 689 O O . LEU A 1 92 ? -7.455 1.720 7.565 1.00 88.50 92 LEU A O 1
ATOM 693 N N . ASN A 1 93 ? -7.957 2.125 5.423 1.00 84.94 93 ASN A N 1
ATOM 694 C CA . ASN A 1 93 ? -7.914 3.582 5.574 1.00 84.94 93 ASN A CA 1
ATOM 695 C C . ASN A 1 93 ? -9.025 4.087 6.503 1.00 84.94 93 ASN A C 1
ATOM 697 O O . ASN A 1 93 ? -8.789 5.011 7.279 1.00 84.94 93 ASN A O 1
ATOM 701 N N . HIS A 1 94 ? -10.221 3.498 6.441 1.00 90.12 94 HIS A N 1
ATOM 702 C CA . HIS A 1 94 ? -11.318 3.879 7.324 1.00 90.12 94 HIS A CA 1
ATOM 703 C C . HIS A 1 94 ? -10.995 3.553 8.788 1.00 90.12 94 HIS A C 1
ATOM 705 O O . HIS A 1 94 ? -11.054 4.436 9.641 1.00 90.12 94 HIS A O 1
ATOM 711 N N . ILE A 1 95 ? -10.552 2.322 9.061 1.00 92.25 95 ILE A N 1
ATOM 712 C CA . ILE A 1 95 ? -10.135 1.888 10.405 1.00 92.25 95 ILE A CA 1
ATOM 713 C C . ILE A 1 95 ? -8.941 2.719 10.898 1.00 92.25 95 ILE A C 1
ATOM 715 O O . ILE A 1 95 ? -8.908 3.141 12.051 1.00 92.25 95 ILE A O 1
ATOM 719 N N . SER A 1 96 ? -7.985 3.026 10.016 1.00 91.56 96 SER A N 1
ATOM 720 C CA . SER A 1 96 ? -6.866 3.922 10.321 1.00 91.56 96 SER A CA 1
ATOM 721 C C . SER A 1 96 ? -7.343 5.306 10.754 1.00 91.56 96 SER A C 1
ATOM 723 O O . SER A 1 96 ? -6.755 5.868 11.671 1.00 91.56 96 SER A O 1
ATOM 725 N N . GLY A 1 97 ? -8.372 5.864 10.110 1.00 88.94 97 GLY A N 1
ATOM 726 C CA . GLY A 1 97 ? -8.937 7.160 10.488 1.00 88.94 97 GLY A CA 1
ATOM 727 C C . GLY A 1 97 ? -9.562 7.142 11.883 1.00 88.94 97 GLY A C 1
ATOM 728 O O . GLY A 1 97 ? -9.353 8.073 12.655 1.00 88.94 97 GLY A O 1
ATOM 729 N N . LEU A 1 98 ? -10.258 6.055 12.236 1.00 92.69 98 LEU A N 1
ATOM 730 C CA . LEU A 1 98 ? -10.803 5.859 13.584 1.00 92.69 98 LEU A CA 1
ATOM 731 C C . LEU A 1 98 ? -9.687 5.756 14.632 1.00 92.69 98 LEU A C 1
ATOM 733 O O . LEU A 1 98 ? -9.772 6.384 15.684 1.00 92.69 98 LEU A O 1
ATOM 737 N N . ALA A 1 99 ? -8.616 5.019 14.325 1.00 92.31 99 ALA A N 1
ATOM 738 C CA . ALA A 1 99 ? -7.456 4.915 15.206 1.00 92.31 99 ALA A CA 1
ATOM 739 C C . ALA A 1 99 ? -6.730 6.261 15.378 1.00 92.31 99 ALA A C 1
ATOM 741 O O . ALA A 1 99 ? -6.361 6.600 16.497 1.00 92.31 99 ALA A O 1
ATOM 742 N N . ASP A 1 100 ? -6.557 7.049 14.309 1.00 89.81 100 ASP A N 1
ATOM 743 C CA . ASP A 1 100 ? -5.952 8.389 14.386 1.00 89.81 100 ASP A CA 1
ATOM 744 C C . ASP A 1 100 ? -6.800 9.344 15.250 1.00 89.81 100 ASP A C 1
ATOM 746 O O . ASP A 1 100 ? -6.242 10.097 16.053 1.00 89.81 100 ASP A O 1
ATOM 750 N N . SER A 1 101 ? -8.136 9.283 15.140 1.00 89.44 101 SER A N 1
ATOM 751 C CA . SER A 1 101 ? -9.038 10.042 16.023 1.00 89.44 101 SER A CA 1
ATOM 752 C C . SER A 1 101 ? -8.844 9.624 17.477 1.00 89.44 101 SER A C 1
ATOM 754 O O . SER A 1 101 ? -8.555 10.467 18.316 1.00 89.44 101 SER A O 1
ATOM 756 N N . ALA A 1 102 ? -8.882 8.319 17.762 1.00 90.94 102 ALA A N 1
ATOM 757 C CA . ALA A 1 102 ? -8.709 7.798 19.115 1.00 90.94 102 ALA A CA 1
ATOM 758 C C . ALA A 1 102 ? -7.349 8.158 19.732 1.00 90.94 102 ALA A C 1
ATOM 760 O O . ALA A 1 102 ? -7.277 8.506 20.906 1.00 90.94 102 ALA A O 1
ATOM 761 N N . ILE A 1 103 ? -6.266 8.114 18.950 1.00 90.31 103 ILE A N 1
ATOM 762 C CA . ILE A 1 103 ? -4.929 8.532 19.398 1.00 90.31 103 ILE A CA 1
ATOM 763 C C . ILE A 1 103 ? -4.930 10.011 19.793 1.00 90.31 103 ILE A C 1
ATOM 765 O O . ILE A 1 103 ? -4.363 10.370 20.826 1.00 90.31 103 ILE A O 1
ATOM 769 N N . THR A 1 104 ? -5.576 10.853 18.984 1.00 90.44 104 THR A N 1
ATOM 770 C CA . THR A 1 104 ? -5.653 12.300 19.211 1.00 90.44 104 THR A CA 1
ATOM 771 C C . THR A 1 104 ? -6.498 12.622 20.442 1.00 90.44 104 THR A C 1
ATOM 773 O O . THR A 1 104 ? -6.051 13.368 21.313 1.00 90.44 104 THR A O 1
ATOM 776 N N . ASP A 1 105 ? -7.679 12.013 20.543 1.00 89.38 105 ASP A N 1
ATOM 777 C CA . ASP A 1 105 ? -8.650 12.251 21.614 1.00 89.38 105 ASP A CA 1
ATOM 778 C C . ASP A 1 105 ? -8.119 11.763 22.971 1.00 89.38 105 ASP A C 1
ATOM 780 O O . ASP A 1 105 ? -8.208 12.469 23.978 1.00 89.38 105 ASP A O 1
ATOM 784 N N . LEU A 1 106 ? -7.484 10.585 22.993 1.00 89.38 106 LEU A N 1
ATOM 785 C CA . LEU A 1 106 ? -6.910 9.986 24.202 1.00 89.38 106 LEU A CA 1
ATOM 786 C C . LEU A 1 106 ? -5.487 10.474 24.516 1.00 89.38 106 LEU A C 1
ATOM 788 O O . LEU A 1 106 ? -4.933 10.078 25.541 1.00 89.38 106 LEU A O 1
ATOM 792 N N . LYS A 1 107 ? -4.877 11.299 23.652 1.00 88.62 107 LYS A N 1
ATOM 793 C CA . LYS A 1 107 ? -3.463 11.721 23.741 1.00 88.62 107 LYS A CA 1
ATOM 794 C C . LYS A 1 107 ? -2.505 10.534 23.939 1.00 88.62 107 LYS A C 1
ATOM 796 O O . LYS A 1 107 ? -1.628 10.566 24.799 1.00 88.62 107 LYS A O 1
ATOM 801 N N . SER A 1 108 ? -2.708 9.462 23.173 1.00 83.81 108 SER A N 1
ATOM 802 C CA . SER A 1 108 ? -1.907 8.237 23.277 1.00 83.81 108 SER A CA 1
ATOM 803 C C . SER A 1 108 ? -0.591 8.348 22.500 1.00 83.81 108 SER A C 1
ATOM 805 O O . SER A 1 108 ? -0.579 8.833 21.374 1.00 83.81 108 SER A O 1
ATOM 807 N N . ASP A 1 109 ? 0.500 7.792 23.034 1.00 84.25 109 ASP A N 1
ATOM 808 C CA . ASP A 1 109 ? 1.781 7.655 22.310 1.00 84.25 109 ASP A CA 1
ATOM 809 C C . ASP A 1 109 ? 1.803 6.464 21.329 1.00 84.25 109 ASP A C 1
ATOM 811 O O . ASP A 1 109 ? 2.812 6.176 20.673 1.00 84.25 109 ASP A O 1
ATOM 815 N N . THR A 1 110 ? 0.695 5.727 21.231 1.00 82.69 110 THR A N 1
ATOM 816 C CA . THR A 1 110 ? 0.604 4.537 20.383 1.00 82.69 110 THR A CA 1
ATOM 817 C C . THR A 1 110 ? 0.686 4.916 18.909 1.00 82.69 110 THR A C 1
ATOM 819 O O . THR A 1 110 ? -0.066 5.750 18.409 1.00 82.69 110 THR A O 1
ATOM 822 N N . LYS A 1 111 ? 1.573 4.248 18.166 1.00 83.50 111 LYS A N 1
ATOM 823 C CA . LYS A 1 111 ? 1.694 4.445 16.717 1.00 83.50 111 LYS A CA 1
ATOM 824 C C . LYS A 1 111 ? 0.541 3.763 15.983 1.00 83.50 111 LYS A C 1
ATOM 826 O O . LYS A 1 111 ? 0.253 2.593 16.226 1.00 83.50 111 LYS A O 1
ATOM 831 N N . ASN A 1 112 ? -0.052 4.454 15.009 1.00 86.50 112 ASN A N 1
ATOM 832 C CA . ASN A 1 112 ? -1.091 3.876 14.159 1.00 86.50 112 ASN A CA 1
ATOM 833 C C . ASN A 1 112 ? -0.505 2.840 13.179 1.00 86.50 112 ASN A C 1
ATOM 835 O O . ASN A 1 112 ? -0.059 3.166 12.075 1.00 86.50 112 ASN A O 1
ATOM 839 N N . SER A 1 113 ? -0.495 1.572 13.592 1.00 83.06 113 SER A N 1
ATOM 840 C CA . SER A 1 113 ? 0.008 0.461 12.777 1.00 83.06 113 SER A CA 1
ATOM 841 C C . SER A 1 113 ? -0.892 0.158 11.571 1.00 83.06 113 SER A C 1
ATOM 843 O O . SER A 1 113 ? -0.382 -0.241 10.521 1.00 83.06 113 SER A O 1
ATOM 845 N N . VAL A 1 114 ? -2.200 0.431 11.672 1.00 78.56 114 VAL A N 1
ATOM 846 C CA . VAL A 1 114 ? -3.164 0.280 10.567 1.00 78.56 114 VAL A CA 1
ATOM 847 C C . VAL A 1 114 ? -2.851 1.272 9.448 1.00 78.56 114 VAL A C 1
ATOM 849 O O . VAL A 1 114 ? -2.874 0.901 8.278 1.00 78.56 114 VAL A O 1
ATOM 852 N N . ARG A 1 115 ? -2.474 2.512 9.785 1.00 80.12 115 ARG A N 1
ATOM 853 C CA . ARG A 1 115 ? -2.057 3.535 8.810 1.00 80.12 115 ARG A CA 1
ATOM 854 C C . ARG A 1 115 ? -0.856 3.097 7.986 1.00 80.12 115 ARG A C 1
ATOM 856 O O . ARG A 1 115 ? -0.818 3.318 6.775 1.00 80.12 115 ARG A O 1
ATOM 863 N N . LEU A 1 116 ? 0.127 2.473 8.638 1.00 76.88 116 LEU A N 1
ATOM 864 C CA . LEU A 1 116 ? 1.311 1.953 7.963 1.00 76.88 116 LEU A CA 1
ATOM 865 C C . LEU A 1 116 ? 0.908 0.881 6.941 1.00 76.88 116 LEU A C 1
ATOM 867 O O . LEU A 1 116 ? 1.347 0.936 5.795 1.00 76.88 116 LEU A O 1
ATOM 871 N N . GLU A 1 117 ? 0.029 -0.047 7.312 1.00 76.44 117 GLU A N 1
ATOM 872 C CA . GLU A 1 117 ? -0.416 -1.119 6.418 1.00 76.44 117 GLU A CA 1
ATOM 873 C C . GLU A 1 117 ? -1.346 -0.615 5.301 1.00 76.44 117 GLU A C 1
ATOM 875 O O . GLU A 1 117 ? -1.172 -0.970 4.135 1.00 76.44 117 GLU A O 1
ATOM 880 N N . ALA A 1 118 ? -2.251 0.317 5.610 1.00 69.88 118 ALA A N 1
ATOM 881 C CA . ALA A 1 118 ? -3.075 1.011 4.622 1.00 69.88 118 ALA A CA 1
ATOM 882 C C . ALA A 1 118 ? -2.210 1.743 3.584 1.00 69.88 118 ALA A C 1
ATOM 884 O O . ALA A 1 118 ? -2.499 1.710 2.384 1.00 69.88 118 ALA A O 1
ATOM 885 N N . SER A 1 119 ? -1.108 2.359 4.029 1.00 66.50 119 SER A N 1
ATOM 886 C CA . SER A 1 119 ? -0.153 3.013 3.134 1.00 66.50 119 SER A CA 1
ATOM 887 C C . SER A 1 119 ? 0.583 2.015 2.240 1.00 66.50 119 SER A C 1
ATOM 889 O O . SER A 1 119 ? 0.776 2.313 1.066 1.00 66.50 119 SER A O 1
ATOM 891 N N . LYS A 1 120 ? 0.914 0.811 2.737 1.00 64.62 120 LYS A N 1
ATOM 892 C CA . LYS A 1 120 ? 1.529 -0.264 1.939 1.00 64.62 120 LYS A CA 1
ATOM 893 C C . LYS A 1 120 ? 0.567 -0.855 0.915 1.00 64.62 120 LYS A C 1
ATOM 895 O O . LYS A 1 120 ? 0.992 -1.153 -0.193 1.00 64.62 120 LYS A O 1
ATOM 900 N N . GLN A 1 121 ? -0.723 -0.989 1.222 1.00 58.94 121 GLN A N 1
ATOM 901 C CA . GLN A 1 121 ? -1.687 -1.517 0.249 1.00 58.94 121 GLN A CA 1
ATOM 902 C C . GLN A 1 121 ? -1.960 -0.561 -0.920 1.00 58.94 121 GLN A C 1
ATOM 904 O O . GLN A 1 121 ? -2.273 -1.030 -2.016 1.00 58.94 121 GLN A O 1
ATOM 909 N N . ARG A 1 122 ? -1.729 0.754 -0.762 1.00 53.22 122 ARG A N 1
ATOM 910 C CA . ARG A 1 122 ? -1.664 1.675 -1.917 1.00 53.22 122 ARG A CA 1
ATOM 911 C C . ARG A 1 122 ? -0.554 1.281 -2.904 1.00 53.22 122 ARG A C 1
ATOM 913 O O . ARG A 1 122 ? -0.697 1.514 -4.102 1.00 53.22 122 ARG A O 1
ATOM 920 N N . TYR A 1 123 ? 0.502 0.594 -2.446 1.00 44.94 123 TYR A N 1
ATOM 921 C CA . TYR A 1 123 ? 1.590 0.124 -3.308 1.00 44.94 123 TYR A CA 1
ATOM 922 C C . TYR A 1 123 ? 1.244 -1.109 -4.165 1.00 44.94 123 TYR A C 1
ATOM 924 O O . TYR A 1 123 ? 1.998 -1.450 -5.074 1.00 44.94 123 TYR A O 1
ATOM 932 N N . CYS A 1 124 ? 0.101 -1.780 -3.986 1.00 42.47 124 CYS A N 1
ATOM 933 C CA . CYS A 1 124 ? -0.238 -2.924 -4.846 1.00 42.47 124 CYS A CA 1
ATOM 934 C C . CYS A 1 124 ? -0.620 -2.533 -6.291 1.00 42.47 124 CYS A C 1
ATOM 936 O O . CYS A 1 124 ? -0.657 -3.406 -7.157 1.00 42.47 124 CYS A O 1
ATOM 938 N N . ARG A 1 125 ? -0.792 -1.235 -6.600 1.00 42.41 125 ARG A N 1
ATOM 939 C CA . ARG A 1 125 ? -0.889 -0.724 -7.986 1.00 42.41 125 ARG A CA 1
ATOM 940 C C . ARG A 1 125 ? 0.463 -0.619 -8.722 1.00 42.41 125 ARG A C 1
ATOM 942 O O . ARG A 1 125 ? 0.473 -0.312 -9.907 1.00 42.41 125 ARG A O 1
ATOM 949 N N . TYR A 1 126 ? 1.593 -0.943 -8.080 1.00 46.12 126 TYR A N 1
ATOM 950 C CA . TYR A 1 126 ? 2.951 -0.859 -8.659 1.00 46.12 126 TYR A CA 1
ATOM 951 C C . TYR A 1 126 ? 3.320 -2.007 -9.623 1.00 46.12 126 TYR A C 1
ATOM 953 O O . TYR A 1 126 ? 4.468 -2.102 -10.054 1.00 46.12 126 TYR A O 1
ATOM 961 N N . ARG A 1 127 ? 2.390 -2.913 -9.961 1.00 42.00 127 ARG A N 1
ATOM 962 C CA . ARG A 1 127 ? 2.678 -4.076 -10.827 1.00 42.00 127 ARG A CA 1
ATOM 963 C C . ARG A 1 127 ? 2.243 -3.946 -12.284 1.00 42.00 127 ARG A C 1
ATOM 965 O O . ARG A 1 127 ? 2.530 -4.861 -13.054 1.00 42.00 127 ARG A O 1
ATOM 972 N N . LEU A 1 128 ? 1.592 -2.857 -12.692 1.00 39.62 128 LEU A N 1
ATOM 973 C CA . LEU A 1 128 ? 1.284 -2.670 -14.109 1.00 39.62 128 LEU A CA 1
ATOM 974 C C . LEU A 1 128 ? 2.493 -2.065 -14.831 1.00 39.62 128 LEU A C 1
ATOM 976 O O . LEU A 1 128 ? 2.870 -0.927 -14.588 1.00 39.62 128 LEU A O 1
ATOM 980 N N . PHE A 1 129 ? 3.055 -2.861 -15.740 1.00 42.47 129 PHE A N 1
ATOM 981 C CA . PHE A 1 129 ? 4.117 -2.521 -16.692 1.00 42.47 129 PHE A CA 1
ATOM 982 C C . PHE A 1 129 ? 5.546 -2.486 -16.154 1.00 42.47 129 PHE A C 1
ATOM 984 O O . PHE A 1 129 ? 6.339 -1.609 -16.474 1.00 42.47 129 PHE A O 1
ATOM 991 N N . ASN A 1 130 ? 5.942 -3.580 -15.506 1.00 41.78 130 ASN A N 1
ATOM 992 C CA . ASN A 1 130 ? 7.322 -4.047 -15.607 1.00 41.78 130 ASN A CA 1
ATOM 993 C C . ASN A 1 130 ? 7.530 -4.698 -16.995 1.00 41.78 130 ASN A C 1
ATOM 995 O O . ASN A 1 130 ? 7.859 -5.878 -17.093 1.00 41.78 130 ASN A O 1
ATOM 999 N N . VAL A 1 131 ? 7.287 -3.963 -18.094 1.00 49.03 131 VAL A N 1
ATOM 1000 C CA . VAL A 1 131 ? 7.945 -4.338 -19.353 1.00 49.03 131 VAL A CA 1
ATOM 1001 C C . VAL A 1 131 ? 9.419 -4.136 -19.042 1.00 49.03 131 VAL A C 1
ATOM 1003 O O . VAL A 1 131 ? 9.792 -3.013 -18.694 1.00 49.03 131 VAL A O 1
ATOM 1006 N N . PRO A 1 132 ? 10.252 -5.190 -19.059 1.00 53.53 132 PRO A N 1
ATOM 1007 C CA . PRO A 1 132 ? 11.642 -5.047 -18.679 1.00 53.53 132 PRO A CA 1
ATOM 1008 C C . PRO A 1 132 ? 12.219 -3.942 -19.551 1.00 53.53 132 PRO A C 1
ATOM 1010 O O . PRO A 1 132 ? 12.208 -4.075 -20.774 1.00 53.53 132 PRO A O 1
ATOM 1013 N N . GLY A 1 133 ? 12.692 -2.844 -18.954 1.00 54.59 133 GLY A N 1
ATOM 1014 C CA . GLY A 1 133 ? 13.300 -1.754 -19.719 1.00 54.59 133 GLY A CA 1
ATOM 1015 C C . GLY A 1 133 ? 14.347 -2.291 -20.706 1.00 54.59 133 GLY A C 1
ATOM 1016 O O . GLY A 1 133 ? 14.484 -1.775 -21.809 1.00 54.59 133 GLY A O 1
ATOM 1017 N N . SER A 1 134 ? 14.983 -3.421 -20.385 1.00 54.72 134 SER A N 1
ATOM 1018 C CA . SER A 1 134 ? 15.848 -4.172 -21.290 1.00 54.72 134 SER A CA 1
ATOM 1019 C C . SER A 1 134 ? 15.227 -4.507 -22.654 1.00 54.72 134 SER A C 1
ATOM 1021 O O . SER A 1 134 ? 15.930 -4.351 -23.642 1.00 54.72 134 SER A O 1
ATOM 1023 N N . ALA A 1 135 ? 13.957 -4.910 -22.766 1.00 58.69 135 ALA A N 1
ATOM 1024 C CA . ALA A 1 135 ? 13.337 -5.297 -24.041 1.00 58.69 135 ALA A CA 1
ATOM 1025 C C . ALA A 1 135 ? 13.263 -4.127 -25.035 1.00 58.69 135 ALA A C 1
ATOM 1027 O O . ALA A 1 135 ? 13.618 -4.271 -26.204 1.00 58.69 135 ALA A O 1
ATOM 1028 N N . VAL A 1 136 ? 12.888 -2.942 -24.549 1.00 61.19 136 VAL A N 1
ATOM 1029 C CA . VAL A 1 136 ? 12.847 -1.717 -25.362 1.00 61.19 136 VAL A CA 1
ATOM 1030 C C . VAL A 1 136 ? 14.262 -1.265 -25.730 1.00 61.19 136 VAL A C 1
ATOM 1032 O O . VAL A 1 136 ? 14.516 -0.886 -26.872 1.00 61.19 136 VAL A O 1
ATOM 1035 N N . THR A 1 137 ? 15.219 -1.383 -24.804 1.00 61.22 137 THR A N 1
ATOM 1036 C CA . THR A 1 137 ? 16.631 -1.099 -25.103 1.00 61.22 137 THR A CA 1
ATOM 1037 C C . THR A 1 137 ? 17.185 -2.058 -26.164 1.00 61.22 137 THR A C 1
ATOM 1039 O O . THR A 1 137 ? 17.866 -1.611 -27.083 1.00 61.22 137 THR A O 1
ATOM 1042 N N . TRP A 1 138 ? 16.865 -3.355 -26.098 1.00 62.16 138 TRP A N 1
ATOM 1043 C CA . TRP A 1 138 ? 17.266 -4.352 -27.098 1.00 62.16 138 TRP A CA 1
ATOM 1044 C C . TRP A 1 138 ? 16.668 -4.070 -28.476 1.00 62.16 138 TRP A C 1
ATOM 1046 O O . TRP A 1 138 ? 17.382 -4.164 -29.474 1.00 62.16 138 TRP A O 1
ATOM 1056 N N . PHE A 1 139 ? 15.398 -3.663 -28.535 1.00 66.56 139 PHE A N 1
ATOM 1057 C CA . PHE A 1 139 ? 14.758 -3.253 -29.784 1.00 66.56 139 PHE A CA 1
ATOM 1058 C C . PHE A 1 139 ? 15.459 -2.040 -30.411 1.00 66.56 139 PHE A C 1
ATOM 1060 O O . PHE A 1 139 ? 15.767 -2.053 -31.600 1.00 66.56 139 PHE A O 1
ATOM 1067 N N . MET A 1 140 ? 15.807 -1.029 -29.608 1.00 63.81 140 MET A N 1
ATOM 1068 C CA . MET A 1 140 ? 16.539 0.151 -30.087 1.00 63.81 140 MET A CA 1
ATOM 1069 C C . MET A 1 140 ? 17.958 -0.188 -30.563 1.00 63.81 140 MET A C 1
ATOM 1071 O O . MET A 1 140 ? 18.407 0.350 -31.573 1.00 63.81 140 MET A O 1
ATOM 1075 N N . PHE A 1 141 ? 18.652 -1.116 -29.892 1.00 64.44 141 PHE A N 1
ATOM 1076 C CA . PHE A 1 141 ? 19.941 -1.638 -30.360 1.00 64.44 141 PHE A CA 1
ATOM 1077 C C . PHE A 1 141 ? 19.814 -2.353 -31.709 1.00 64.44 141 PHE A C 1
ATOM 1079 O O . PHE A 1 141 ? 20.616 -2.104 -32.610 1.00 64.44 141 PHE A O 1
ATOM 1086 N N . ALA A 1 142 ? 18.805 -3.214 -31.862 1.00 67.00 142 ALA A N 1
ATOM 1087 C CA . ALA A 1 142 ? 18.545 -3.930 -33.107 1.00 67.00 142 ALA A CA 1
ATOM 1088 C C . ALA A 1 142 ? 18.180 -2.968 -34.249 1.00 67.00 142 ALA A C 1
ATOM 1090 O O . ALA A 1 142 ? 18.690 -3.109 -35.359 1.00 67.00 142 ALA A O 1
ATOM 1091 N N . PHE A 1 143 ? 17.366 -1.948 -33.966 1.00 69.75 143 PHE A N 1
ATOM 1092 C CA . PHE A 1 143 ? 16.970 -0.935 -34.941 1.00 69.75 143 PHE A CA 1
ATOM 1093 C C . PHE A 1 143 ? 18.144 -0.044 -35.370 1.00 69.75 143 PHE A C 1
ATOM 1095 O O . PHE A 1 143 ? 18.359 0.156 -36.563 1.00 69.75 143 PHE A O 1
ATOM 1102 N N . ALA A 1 144 ? 18.954 0.440 -34.423 1.00 64.56 144 ALA A N 1
ATOM 1103 C CA . ALA A 1 144 ? 20.145 1.235 -34.727 1.00 64.56 144 ALA A CA 1
ATOM 1104 C C . ALA A 1 144 ? 21.181 0.431 -35.534 1.00 64.56 144 ALA A C 1
ATOM 1106 O O . ALA A 1 144 ? 21.806 0.958 -36.456 1.00 64.56 144 ALA A O 1
ATOM 1107 N N . TYR A 1 145 ? 21.336 -0.860 -35.222 1.00 63.19 145 TYR A N 1
ATOM 1108 C CA . TYR A 1 145 ? 22.167 -1.778 -35.999 1.00 63.19 145 TYR A CA 1
ATOM 1109 C C . TYR A 1 145 ? 21.635 -1.962 -37.427 1.00 63.19 145 TYR A C 1
ATOM 1111 O O . TYR A 1 145 ? 22.397 -1.849 -38.391 1.00 63.19 145 TYR A O 1
ATOM 1119 N N . TYR A 1 146 ? 20.329 -2.188 -37.576 1.00 67.50 146 TYR A N 1
ATOM 1120 C CA . TYR A 1 146 ? 19.675 -2.337 -38.875 1.00 67.50 146 TYR A CA 1
ATOM 1121 C C . TYR A 1 146 ? 19.820 -1.075 -39.743 1.00 67.50 146 TYR A C 1
ATOM 1123 O O . TYR A 1 146 ? 20.282 -1.160 -40.875 1.00 67.50 146 TYR A O 1
ATOM 1131 N N . ALA A 1 147 ? 19.538 0.111 -39.196 1.00 64.38 147 ALA A N 1
ATOM 1132 C CA . ALA A 1 147 ? 19.634 1.378 -39.928 1.00 64.38 147 ALA A CA 1
ATOM 1133 C C . ALA A 1 147 ? 21.064 1.698 -40.415 1.00 64.38 147 ALA A C 1
ATOM 1135 O O . ALA A 1 147 ? 21.265 2.263 -41.494 1.00 64.38 147 ALA A O 1
ATOM 1136 N N . LYS A 1 148 ? 22.083 1.317 -39.632 1.00 60.91 148 LYS A N 1
ATOM 1137 C CA . LYS A 1 148 ? 23.493 1.521 -39.996 1.00 60.91 148 LYS A CA 1
ATOM 1138 C C . LYS A 1 148 ? 23.985 0.519 -41.045 1.00 60.91 148 LYS A C 1
ATOM 1140 O O . LYS A 1 148 ? 24.850 0.854 -41.847 1.00 60.91 148 LYS A O 1
ATOM 1145 N N . THR A 1 149 ? 23.441 -0.697 -41.048 1.00 61.22 149 THR A N 1
ATOM 1146 C CA . THR A 1 149 ? 23.804 -1.751 -42.011 1.00 61.22 149 THR A CA 1
ATOM 1147 C C . THR A 1 149 ? 23.021 -1.663 -43.322 1.00 61.22 149 THR A C 1
ATOM 1149 O O . THR A 1 149 ? 23.521 -2.118 -44.347 1.00 61.22 149 THR A O 1
ATOM 1152 N N . SER A 1 150 ? 21.845 -1.025 -43.331 1.00 61.88 150 SER A N 1
ATOM 1153 C CA . SER A 1 150 ? 21.049 -0.808 -44.546 1.00 61.88 150 SER A CA 1
ATOM 1154 C C . SER A 1 150 ? 21.597 0.299 -45.454 1.00 61.88 150 SER A C 1
ATOM 1156 O O . SER A 1 150 ? 21.313 0.305 -46.646 1.00 61.88 150 SER A O 1
ATOM 1158 N N . THR A 1 151 ? 22.359 1.249 -44.903 1.00 59.25 151 THR A N 1
ATOM 1159 C CA . THR A 1 151 ? 22.905 2.406 -45.639 1.00 59.25 151 THR A CA 1
ATOM 1160 C C . THR A 1 151 ? 24.320 2.178 -46.165 1.00 59.25 151 THR A C 1
ATOM 1162 O O . THR A 1 151 ? 24.691 2.768 -47.172 1.00 59.25 151 THR A O 1
ATOM 1165 N N . ASN A 1 152 ? 25.096 1.296 -45.533 1.00 57.22 152 ASN A N 1
ATOM 1166 C CA . ASN A 1 152 ? 26.374 0.810 -46.042 1.00 57.22 152 ASN A CA 1
ATOM 1167 C C . ASN A 1 152 ? 26.507 -0.676 -45.671 1.00 57.22 152 ASN A C 1
ATOM 1169 O O . ASN A 1 152 ? 26.505 -0.984 -44.476 1.00 57.22 152 ASN A O 1
ATOM 1173 N N . PRO A 1 153 ? 26.631 -1.607 -46.634 1.00 56.09 153 PRO A N 1
ATOM 1174 C CA . PRO A 1 153 ? 26.819 -3.021 -46.331 1.00 56.09 153 PRO A CA 1
ATOM 1175 C C . PRO A 1 153 ? 28.211 -3.229 -45.723 1.00 56.09 153 PRO A C 1
ATOM 1177 O O . PRO A 1 153 ? 29.222 -3.357 -46.410 1.00 56.09 153 PRO A O 1
ATOM 1180 N N . ILE A 1 154 ? 28.271 -3.212 -44.395 1.00 55.72 154 ILE A N 1
ATOM 1181 C CA . ILE A 1 154 ? 29.487 -3.436 -43.617 1.00 55.72 154 ILE A CA 1
ATOM 1182 C C . ILE A 1 154 ? 29.615 -4.949 -43.382 1.00 55.72 154 ILE A C 1
ATOM 1184 O O . ILE A 1 154 ? 28.643 -5.600 -42.996 1.00 55.72 154 ILE A O 1
ATOM 1188 N N . SER A 1 155 ? 30.805 -5.528 -43.586 1.00 53.84 155 SER A N 1
ATOM 1189 C CA . SER A 1 155 ? 31.031 -6.946 -43.268 1.00 53.84 155 SER A CA 1
ATOM 1190 C C . SER A 1 155 ? 30.710 -7.221 -41.786 1.00 53.84 155 SER A C 1
ATOM 1192 O O . SER A 1 155 ? 30.951 -6.356 -40.939 1.00 53.84 155 SER A O 1
ATOM 1194 N N . PRO A 1 156 ? 30.210 -8.412 -41.407 1.00 54.66 156 PRO A N 1
ATOM 1195 C CA . PRO A 1 156 ? 29.779 -8.692 -40.030 1.00 54.66 156 PRO A CA 1
ATOM 1196 C C . PRO A 1 156 ? 30.866 -8.403 -38.981 1.00 54.66 156 PRO A C 1
ATOM 1198 O O . PRO A 1 156 ? 30.581 -8.015 -37.850 1.00 54.66 156 PRO A O 1
ATOM 1201 N N . VAL A 1 157 ? 32.135 -8.546 -39.372 1.00 53.22 157 VAL A N 1
ATOM 1202 C CA . VAL A 1 157 ? 33.303 -8.335 -38.511 1.00 53.22 157 VAL A CA 1
ATOM 1203 C C . VAL A 1 157 ? 33.626 -6.848 -38.338 1.00 53.22 157 VAL A C 1
ATOM 1205 O O . VAL A 1 157 ? 33.895 -6.418 -37.213 1.00 53.22 157 VAL A O 1
ATOM 1208 N N . SER A 1 158 ? 33.565 -6.042 -39.404 1.00 53.88 158 SER A N 1
ATOM 1209 C CA . SER A 1 158 ? 33.733 -4.586 -39.298 1.00 53.88 158 SER A CA 1
ATOM 1210 C C . SER A 1 158 ? 32.502 -3.909 -38.692 1.00 53.88 158 SER A C 1
ATOM 1212 O O . SER A 1 158 ? 32.646 -2.897 -38.011 1.00 53.88 158 SER A O 1
ATOM 1214 N N . ALA A 1 159 ? 31.314 -4.509 -38.810 1.00 53.22 159 ALA A N 1
ATOM 1215 C CA . ALA A 1 159 ? 30.099 -4.053 -38.147 1.00 53.22 159 ALA A CA 1
ATOM 1216 C C . ALA A 1 159 ? 30.240 -4.190 -36.628 1.00 53.22 159 ALA A C 1
ATOM 1218 O O . ALA A 1 159 ? 30.059 -3.206 -35.921 1.00 53.22 159 ALA A O 1
ATOM 1219 N N . VAL A 1 160 ? 30.687 -5.348 -36.127 1.00 54.03 160 VAL A N 1
ATOM 1220 C CA . VAL A 1 160 ? 30.950 -5.563 -34.690 1.00 54.03 160 VAL A CA 1
ATOM 1221 C C . VAL A 1 160 ? 32.046 -4.631 -34.157 1.00 54.03 160 VAL A C 1
ATOM 1223 O O . VAL A 1 160 ? 31.916 -4.119 -33.050 1.00 54.03 160 VAL A O 1
ATOM 1226 N N . LEU A 1 161 ? 33.103 -4.362 -34.933 1.00 53.16 161 LEU A N 1
ATOM 1227 C CA . LEU A 1 161 ? 34.168 -3.425 -34.541 1.00 53.16 161 LEU A CA 1
ATOM 1228 C C . LEU A 1 161 ? 33.723 -1.950 -34.588 1.00 53.16 161 LEU A C 1
ATOM 1230 O O . LEU A 1 161 ? 34.121 -1.171 -33.728 1.00 53.16 161 LEU A O 1
ATOM 1234 N N . SER A 1 162 ? 32.863 -1.570 -35.539 1.00 54.91 162 SER A N 1
ATOM 1235 C CA . SER A 1 162 ? 32.282 -0.219 -35.626 1.00 54.91 162 SER A CA 1
ATOM 1236 C C . SER A 1 162 ? 31.192 0.025 -34.578 1.00 54.91 162 SER A C 1
ATOM 1238 O O . SER A 1 162 ? 31.036 1.145 -34.104 1.00 54.91 162 SER A O 1
ATOM 1240 N N . VAL A 1 163 ? 30.467 -1.028 -34.187 1.00 53.94 163 VAL A N 1
ATOM 1241 C CA . VAL A 1 163 ? 29.531 -1.048 -33.054 1.00 53.94 163 VAL A CA 1
ATOM 1242 C C . VAL A 1 163 ? 30.300 -1.001 -31.733 1.00 53.94 163 VAL A C 1
ATOM 1244 O O . VAL A 1 163 ? 29.813 -0.451 -30.754 1.00 53.94 163 VAL A O 1
ATOM 1247 N N . ALA A 1 164 ? 31.531 -1.519 -31.717 1.00 55.06 164 ALA A N 1
ATOM 1248 C CA . ALA A 1 164 ? 32.447 -1.428 -30.589 1.00 55.06 164 ALA A CA 1
ATOM 1249 C C . ALA A 1 164 ? 33.151 -0.064 -30.449 1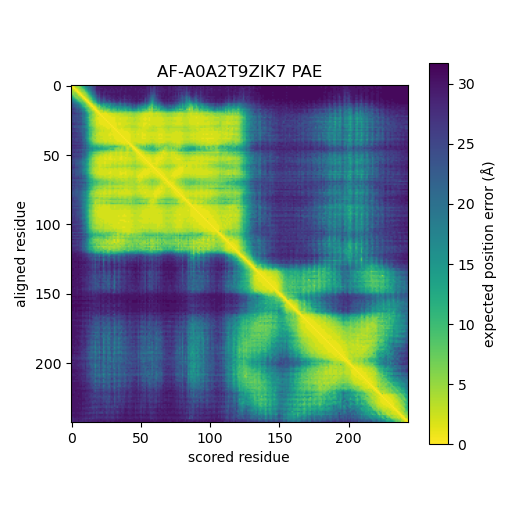.00 55.06 164 ALA A C 1
ATOM 1251 O O . ALA A 1 164 ? 33.898 0.133 -29.484 1.00 55.06 164 ALA A O 1
ATOM 1252 N N . SER A 1 165 ? 32.949 0.874 -31.384 1.00 64.62 165 SER A N 1
ATOM 1253 C CA . SER A 1 165 ? 33.603 2.179 -31.319 1.00 64.62 165 SER A CA 1
ATOM 1254 C C . SER A 1 165 ? 33.008 3.033 -30.196 1.00 64.62 165 SER A C 1
ATOM 1256 O O . SER A 1 165 ? 31.808 3.011 -29.909 1.00 64.62 165 SER A O 1
ATOM 1258 N N . ARG A 1 166 ? 33.871 3.806 -29.530 1.00 62.81 166 ARG A N 1
ATOM 1259 C CA . ARG A 1 166 ? 33.469 4.699 -28.433 1.00 62.81 166 ARG A CA 1
ATOM 1260 C C . ARG A 1 166 ? 32.448 5.745 -28.898 1.00 62.81 166 ARG A C 1
ATOM 1262 O O . ARG A 1 166 ? 31.583 6.118 -28.115 1.00 62.81 166 ARG A O 1
ATOM 1269 N N . GLU A 1 167 ? 32.542 6.167 -30.156 1.00 69.44 167 GLU A N 1
ATOM 1270 C CA . GLU A 1 167 ? 31.642 7.127 -30.805 1.00 69.44 167 GLU A CA 1
ATOM 1271 C C . GLU A 1 167 ? 30.251 6.533 -31.038 1.00 69.44 167 GLU A C 1
ATOM 1273 O O . GLU A 1 167 ? 29.263 7.141 -30.641 1.00 69.44 167 GLU A O 1
ATOM 1278 N N . PHE A 1 168 ? 30.162 5.305 -31.562 1.00 67.00 168 PHE A N 1
ATOM 1279 C CA . PHE A 1 168 ? 28.875 4.638 -31.765 1.00 67.00 168 PHE A CA 1
ATOM 1280 C C . PHE A 1 168 ? 28.157 4.373 -30.440 1.00 67.00 168 PHE A C 1
ATOM 1282 O O . PHE A 1 168 ? 26.958 4.608 -30.322 1.00 67.00 168 PHE A O 1
ATOM 1289 N N . PHE A 1 169 ? 28.886 3.943 -29.406 1.00 65.19 169 PHE A N 1
ATOM 1290 C CA . PHE A 1 169 ? 28.301 3.792 -28.073 1.00 65.19 169 PHE A CA 1
ATOM 1291 C C . PHE A 1 169 ? 27.866 5.121 -27.455 1.00 65.19 169 PHE A C 1
ATOM 1293 O O . PHE A 1 169 ? 26.860 5.147 -26.750 1.00 65.19 169 PHE A O 1
ATOM 1300 N N . ALA A 1 170 ? 28.601 6.209 -27.694 1.00 68.81 170 ALA A N 1
ATOM 1301 C CA . ALA A 1 170 ? 28.225 7.531 -27.207 1.00 68.81 170 ALA A CA 1
ATOM 1302 C C . ALA A 1 170 ? 26.950 8.041 -27.894 1.00 68.81 170 ALA A C 1
ATOM 1304 O O . ALA A 1 170 ? 26.047 8.524 -27.212 1.00 68.81 170 ALA A O 1
ATOM 1305 N N . GLU A 1 171 ? 26.834 7.875 -29.214 1.00 67.38 171 GLU A N 1
ATOM 1306 C CA . GLU A 1 171 ? 25.611 8.201 -29.954 1.00 67.38 171 GLU A CA 1
ATOM 1307 C C . GLU A 1 171 ? 24.433 7.338 -29.510 1.00 67.38 171 GLU A C 1
ATOM 1309 O O . GLU A 1 171 ? 23.356 7.854 -29.221 1.00 67.38 171 GLU A O 1
ATOM 1314 N N . LEU A 1 172 ? 24.635 6.029 -29.375 1.00 67.31 172 LEU A N 1
ATOM 1315 C CA . LEU A 1 172 ? 23.574 5.116 -28.972 1.00 67.31 172 LEU A CA 1
ATOM 1316 C C . LEU A 1 172 ? 23.117 5.374 -27.530 1.00 67.31 172 LEU A C 1
ATOM 1318 O O . LEU A 1 172 ? 21.920 5.344 -27.254 1.00 67.31 172 LEU A O 1
ATOM 1322 N N . PHE A 1 173 ? 24.038 5.714 -26.622 1.00 70.31 173 PHE A N 1
ATOM 1323 C CA . PHE A 1 173 ? 23.687 6.164 -25.275 1.00 70.31 173 PHE A CA 1
ATOM 1324 C C . PHE A 1 173 ? 22.914 7.484 -25.302 1.00 70.31 173 PHE A C 1
ATOM 1326 O O . PHE A 1 173 ? 21.937 7.621 -24.574 1.00 70.31 173 PHE A O 1
ATOM 1333 N N . LYS A 1 174 ? 23.297 8.433 -26.163 1.00 75.31 174 LYS A N 1
ATOM 1334 C CA . LYS A 1 174 ? 22.582 9.702 -26.350 1.00 75.31 174 LYS A CA 1
ATOM 1335 C C . LYS A 1 174 ? 21.144 9.465 -26.835 1.00 75.31 174 LYS A C 1
ATOM 1337 O O . LYS A 1 174 ? 20.216 10.014 -26.247 1.00 75.31 174 LYS A O 1
ATOM 1342 N N . TYR A 1 175 ? 20.936 8.605 -27.833 1.00 70.81 175 TYR A N 1
ATOM 1343 C CA . TYR A 1 175 ? 19.592 8.251 -28.309 1.00 70.81 175 TYR A CA 1
ATOM 1344 C C . TYR A 1 175 ? 18.776 7.488 -27.264 1.00 70.81 175 TYR A C 1
ATOM 1346 O O . TYR A 1 175 ? 17.609 7.810 -27.049 1.00 70.81 175 TYR A O 1
ATOM 1354 N N . ALA A 1 176 ? 19.388 6.52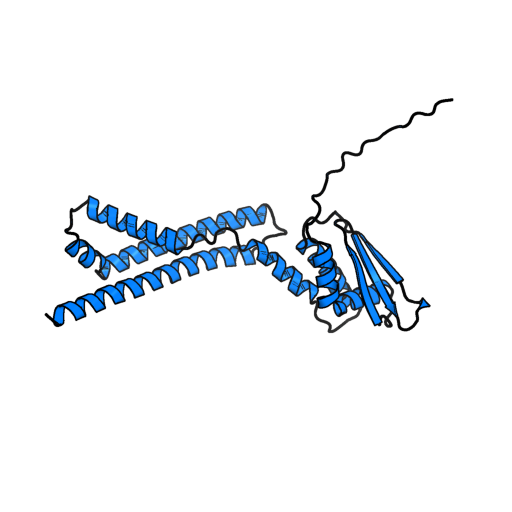4 -26.571 1.00 69.56 176 ALA A N 1
ATOM 1355 C CA . ALA A 1 176 ? 18.737 5.811 -25.478 1.00 69.56 176 ALA A CA 1
ATOM 1356 C C . ALA A 1 176 ? 18.333 6.775 -24.353 1.00 69.56 176 ALA A C 1
ATOM 1358 O O . ALA A 1 176 ? 17.217 6.697 -23.852 1.00 69.56 176 ALA A O 1
ATOM 1359 N N . PHE A 1 177 ? 19.197 7.725 -23.996 1.00 73.38 177 PHE A N 1
ATOM 1360 C CA . PHE A 1 177 ? 18.918 8.738 -22.985 1.00 73.38 177 PHE A CA 1
ATOM 1361 C C . PHE A 1 177 ? 17.728 9.626 -23.373 1.00 73.38 177 PHE A C 1
ATOM 1363 O O . PHE A 1 177 ? 16.799 9.763 -22.580 1.00 73.38 177 PHE A O 1
ATOM 1370 N N . TYR A 1 178 ? 17.694 10.158 -24.602 1.00 76.88 178 TYR A N 1
ATOM 1371 C CA . TYR A 1 178 ? 16.547 10.943 -25.076 1.00 76.88 178 TYR A CA 1
ATOM 1372 C C . TYR A 1 178 ? 15.255 10.134 -25.103 1.00 76.88 178 TYR A C 1
ATOM 1374 O O . TYR A 1 178 ? 14.215 10.630 -24.674 1.00 76.88 178 TYR A O 1
ATOM 1382 N N . PHE A 1 179 ? 15.320 8.883 -25.555 1.00 73.06 179 PHE A N 1
ATOM 1383 C CA . PHE A 1 179 ? 14.162 8.000 -25.569 1.00 73.06 179 PHE A CA 1
ATOM 1384 C C . PHE A 1 179 ? 13.637 7.732 -24.152 1.00 73.06 179 PHE A C 1
ATOM 1386 O O . PHE A 1 179 ? 12.432 7.772 -23.931 1.00 73.06 179 PHE A O 1
ATOM 1393 N N . ARG A 1 180 ? 14.520 7.530 -23.165 1.00 73.00 180 ARG A N 1
ATOM 1394 C CA . ARG A 1 180 ? 14.120 7.339 -21.759 1.00 73.00 180 ARG A CA 1
ATOM 1395 C C . ARG A 1 180 ? 13.558 8.595 -21.115 1.00 73.00 180 ARG A C 1
ATOM 1397 O O . ARG A 1 180 ? 12.632 8.489 -20.318 1.00 73.00 180 ARG A O 1
ATOM 1404 N N . ILE A 1 181 ? 14.071 9.772 -21.470 1.00 79.25 181 ILE A N 1
ATOM 1405 C CA . ILE A 1 181 ? 13.452 11.038 -21.063 1.00 79.25 181 ILE A CA 1
ATOM 1406 C C . ILE A 1 181 ? 12.047 11.145 -21.657 1.00 79.25 181 ILE A C 1
ATOM 1408 O O . ILE A 1 181 ? 11.105 11.438 -20.927 1.00 79.25 181 ILE A O 1
ATOM 1412 N N . PHE A 1 182 ? 11.892 10.869 -22.953 1.00 76.88 182 PHE A N 1
ATOM 1413 C CA . PHE A 1 182 ? 10.592 10.896 -23.620 1.00 76.88 182 PHE A CA 1
ATOM 1414 C C . PHE A 1 182 ? 9.603 9.903 -22.994 1.00 76.88 182 PHE A C 1
ATOM 1416 O O . PHE A 1 182 ? 8.476 10.273 -22.685 1.00 76.88 182 PHE A O 1
ATOM 1423 N N . GLU A 1 183 ? 10.032 8.672 -22.723 1.00 72.62 183 GLU A N 1
ATOM 1424 C CA . GLU A 1 183 ? 9.238 7.674 -22.001 1.00 72.62 183 GLU A CA 1
ATOM 1425 C C . GLU A 1 183 ? 8.846 8.168 -20.603 1.00 72.62 183 GLU A C 1
ATOM 1427 O O . GLU A 1 183 ? 7.685 8.056 -20.222 1.00 72.62 183 GLU A O 1
ATOM 1432 N N . GLY A 1 184 ? 9.775 8.781 -19.862 1.00 72.50 184 GLY A N 1
ATOM 1433 C CA . GLY A 1 184 ? 9.488 9.406 -18.571 1.00 72.50 184 GLY A CA 1
ATOM 1434 C C . GLY A 1 184 ? 8.413 10.491 -18.660 1.00 72.50 184 GLY A C 1
ATOM 1435 O O . GLY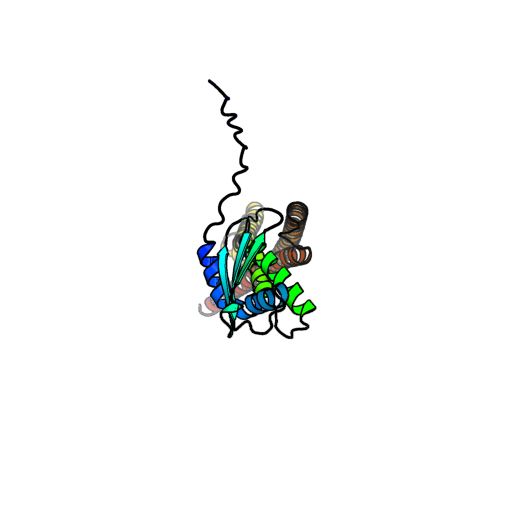 A 1 184 ? 7.521 10.535 -17.816 1.00 72.50 184 GLY A O 1
ATOM 1436 N N . ILE A 1 185 ? 8.451 11.319 -19.709 1.00 76.19 185 ILE A N 1
ATOM 1437 C CA . ILE A 1 185 ? 7.438 12.347 -19.988 1.00 76.19 185 ILE A CA 1
ATOM 1438 C C . ILE A 1 185 ? 6.081 11.702 -20.308 1.00 76.19 185 ILE A C 1
ATOM 1440 O O . ILE A 1 185 ? 5.064 12.104 -19.748 1.00 76.19 185 ILE A O 1
ATOM 1444 N N . VAL A 1 186 ? 6.045 10.678 -21.164 1.00 71.00 186 VAL A N 1
ATOM 1445 C CA . VAL A 1 186 ? 4.806 9.953 -21.499 1.00 71.00 186 VAL A CA 1
ATOM 1446 C C . VAL A 1 186 ? 4.205 9.298 -20.255 1.00 71.00 186 VAL A C 1
ATOM 1448 O O . VAL A 1 186 ? 3.014 9.452 -19.992 1.00 71.00 186 VAL A O 1
ATOM 1451 N N . VAL A 1 187 ? 5.027 8.624 -19.445 1.00 70.00 187 VAL A N 1
ATOM 1452 C CA . VAL A 1 187 ? 4.606 8.026 -18.171 1.00 70.00 187 VAL A CA 1
ATOM 1453 C C . VAL A 1 187 ? 4.072 9.098 -17.228 1.00 70.00 187 VAL A C 1
ATOM 1455 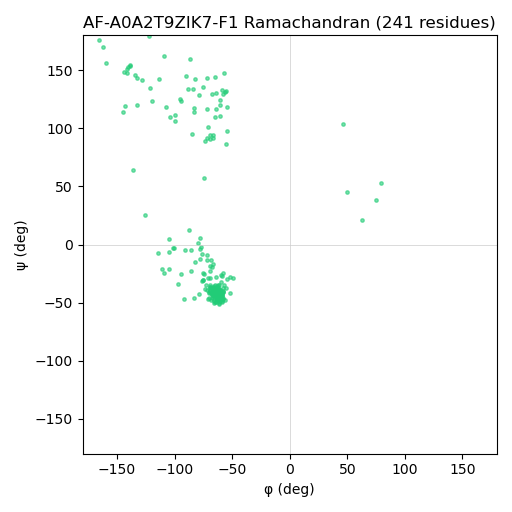O O . VAL A 1 187 ? 3.026 8.888 -16.624 1.00 70.00 187 VAL A O 1
ATOM 1458 N N . PHE A 1 188 ? 4.731 10.253 -17.132 1.00 74.19 188 PHE A N 1
ATOM 1459 C CA . PHE A 1 188 ? 4.260 11.375 -16.324 1.00 74.19 188 PHE A CA 1
ATOM 1460 C C . PHE A 1 188 ? 2.858 11.838 -16.748 1.00 74.19 188 PHE A C 1
ATOM 1462 O O . PHE A 1 188 ? 1.978 11.953 -15.897 1.00 74.19 188 PHE A O 1
ATOM 1469 N N . PHE A 1 189 ? 2.607 12.018 -18.049 1.00 71.19 189 PHE A N 1
ATOM 1470 C CA . PHE A 1 189 ? 1.280 12.398 -18.549 1.00 71.19 189 PHE A CA 1
ATOM 1471 C C . PHE A 1 189 ? 0.216 11.318 -18.321 1.00 71.19 189 PHE A C 1
ATOM 1473 O O . PHE A 1 189 ? -0.904 11.641 -17.930 1.00 71.19 189 PHE A O 1
ATOM 1480 N N . ILE A 1 190 ? 0.558 10.038 -18.496 1.00 68.56 190 ILE A N 1
ATOM 1481 C CA . ILE A 1 190 ? -0.345 8.922 -18.177 1.00 68.56 190 ILE A CA 1
ATOM 1482 C C . ILE A 1 190 ? -0.669 8.917 -16.678 1.00 68.56 190 ILE A C 1
ATOM 1484 O O . ILE A 1 190 ? -1.826 8.769 -16.294 1.00 68.56 190 ILE A O 1
ATOM 1488 N N . CYS A 1 191 ? 0.327 9.127 -15.819 1.00 66.88 191 CYS A N 1
ATOM 1489 C CA . CYS A 1 191 ? 0.140 9.180 -14.372 1.00 66.88 191 CYS A CA 1
ATOM 1490 C C . CYS A 1 191 ? -0.703 10.385 -13.943 1.00 66.88 191 CYS A C 1
ATOM 1492 O O . CYS A 1 191 ? -1.554 10.234 -13.070 1.00 66.88 191 CYS A O 1
ATOM 1494 N N . LEU A 1 192 ? -0.521 11.550 -14.572 1.00 71.75 192 LEU A N 1
ATOM 1495 C CA . LEU A 1 192 ? -1.380 12.718 -14.364 1.00 71.75 192 LEU A CA 1
ATOM 1496 C C . LEU A 1 192 ? -2.828 12.428 -14.764 1.00 71.75 192 LEU A C 1
ATOM 1498 O O . LEU A 1 192 ? -3.747 12.743 -14.011 1.00 71.75 192 LEU A O 1
ATOM 1502 N N . TYR A 1 193 ? -3.035 11.778 -15.911 1.00 69.06 193 TYR A N 1
ATOM 1503 C CA . TYR A 1 193 ? -4.365 11.368 -16.352 1.00 69.06 193 TYR A CA 1
ATOM 1504 C C . TYR A 1 193 ? -5.019 10.396 -15.357 1.00 69.06 193 TYR A C 1
ATOM 1506 O O . TYR A 1 193 ? -6.161 10.601 -14.947 1.00 69.06 193 TYR A O 1
ATOM 1514 N N . ILE A 1 194 ? -4.286 9.377 -14.897 1.00 62.25 194 ILE A N 1
ATOM 1515 C CA . ILE A 1 194 ? -4.795 8.410 -13.914 1.00 62.25 194 ILE A CA 1
ATOM 1516 C C . ILE A 1 194 ? -5.036 9.082 -12.555 1.00 62.25 194 ILE A C 1
ATOM 1518 O O . ILE A 1 194 ? -6.031 8.774 -11.909 1.00 62.25 194 ILE A O 1
ATOM 1522 N N . SER A 1 195 ? -4.179 10.007 -12.116 1.00 63.50 195 SER A N 1
ATOM 1523 C CA . SER A 1 195 ? -4.372 10.761 -10.869 1.00 63.50 195 SER A CA 1
ATOM 1524 C C . SER A 1 195 ? -5.614 11.655 -10.939 1.00 63.50 195 SER A C 1
ATOM 1526 O O . SER A 1 195 ? -6.383 11.706 -9.983 1.00 63.50 195 SER A O 1
ATOM 1528 N N . SER A 1 196 ? -5.881 12.272 -12.095 1.00 64.06 196 SER A N 1
ATOM 1529 C CA . SER A 1 196 ? -7.113 13.030 -12.334 1.00 64.06 196 SER A CA 1
ATOM 1530 C C . SER A 1 196 ? -8.362 12.138 -12.333 1.00 64.06 196 SER A C 1
ATOM 1532 O O . SER A 1 196 ? -9.376 12.508 -11.743 1.00 64.06 196 SER A O 1
ATOM 1534 N N . ALA A 1 197 ? -8.288 10.946 -12.934 1.00 51.50 197 ALA A N 1
ATOM 1535 C CA . ALA A 1 197 ? -9.399 9.995 -12.980 1.00 51.50 197 ALA A CA 1
ATOM 1536 C C . ALA A 1 197 ? -9.632 9.257 -11.643 1.00 51.50 197 ALA A C 1
ATOM 1538 O O . ALA A 1 197 ? -10.767 8.915 -11.311 1.00 51.50 197 ALA A O 1
ATOM 1539 N N . PHE A 1 198 ? -8.573 9.027 -10.859 1.00 53.47 198 PHE A N 1
ATOM 1540 C CA . PHE A 1 198 ? -8.584 8.248 -9.614 1.00 53.47 198 PHE A CA 1
ATOM 1541 C C . PHE A 1 198 ? -7.782 8.940 -8.490 1.00 53.47 198 PHE A C 1
ATOM 1543 O O . PHE A 1 198 ? -6.810 8.375 -7.973 1.00 53.47 198 PHE A O 1
ATOM 1550 N N . PRO A 1 199 ? -8.203 10.133 -8.028 1.00 55.66 199 PRO A N 1
ATOM 1551 C CA . PRO A 1 199 ? -7.430 10.953 -7.084 1.00 55.66 199 PRO A CA 1
ATOM 1552 C C . PRO A 1 199 ? -7.281 10.330 -5.688 1.00 55.66 199 PRO A C 1
ATOM 1554 O O . PRO A 1 199 ? -6.425 10.728 -4.905 1.00 55.66 199 PRO A O 1
ATOM 1557 N N . LYS A 1 200 ? -8.106 9.329 -5.355 1.00 51.00 200 LYS A N 1
ATOM 1558 C CA . LYS A 1 200 ? -8.013 8.579 -4.090 1.00 51.00 200 LYS A CA 1
ATOM 1559 C C . LYS A 1 200 ? -6.960 7.470 -4.121 1.00 51.00 200 LYS A C 1
ATOM 1561 O O . LYS A 1 200 ? -6.605 6.949 -3.067 1.00 51.00 200 LYS A O 1
ATOM 1566 N N . GLU A 1 201 ? -6.484 7.104 -5.309 1.00 52.53 201 GLU A N 1
ATOM 1567 C CA . GLU A 1 201 ? -5.612 5.947 -5.518 1.00 52.53 201 GLU A CA 1
ATOM 1568 C C . GLU A 1 201 ? -4.171 6.328 -5.879 1.00 52.53 201 GLU A C 1
ATOM 1570 O O . GLU A 1 201 ? -3.268 5.536 -5.623 1.00 52.53 201 GLU A O 1
ATOM 1575 N N . ILE A 1 202 ? -3.944 7.520 -6.445 1.00 56.72 202 ILE A N 1
ATOM 1576 C CA . ILE A 1 202 ? -2.616 8.014 -6.838 1.00 56.72 202 ILE A CA 1
ATOM 1577 C C . ILE A 1 202 ? -2.425 9.443 -6.333 1.00 56.72 202 ILE A C 1
ATOM 1579 O O . ILE A 1 202 ? -3.167 10.344 -6.727 1.00 56.72 202 ILE A O 1
ATOM 1583 N N . SER A 1 203 ? -1.403 9.653 -5.499 1.00 63.03 203 SER A N 1
ATOM 1584 C CA . SER A 1 203 ? -0.989 10.992 -5.069 1.00 63.03 203 SER A CA 1
ATOM 1585 C C . SER A 1 203 ? -0.003 11.629 -6.054 1.00 63.03 203 SER A C 1
ATOM 1587 O O . SER A 1 203 ? 0.691 10.930 -6.792 1.00 63.03 203 SER A O 1
ATOM 1589 N N . GLU A 1 204 ? 0.135 12.958 -6.024 1.00 68.06 204 GLU A N 1
ATOM 1590 C CA . GLU A 1 204 ? 1.146 13.677 -6.821 1.00 68.06 204 GLU A CA 1
ATOM 1591 C C . GLU A 1 204 ? 2.577 13.190 -6.535 1.00 68.06 204 GLU A C 1
ATOM 1593 O O . GLU A 1 204 ? 3.406 13.086 -7.440 1.00 68.06 204 GLU A O 1
ATOM 1598 N N . SER A 1 205 ? 2.862 12.808 -5.285 1.00 70.12 205 SER A N 1
ATOM 1599 C CA . SER A 1 205 ? 4.150 12.210 -4.913 1.00 70.12 205 SER A CA 1
ATOM 1600 C C . SER A 1 205 ? 4.400 10.891 -5.649 1.00 70.12 205 SER A C 1
ATOM 1602 O O . SER A 1 205 ? 5.537 10.598 -6.024 1.00 70.12 205 SER A O 1
ATOM 1604 N N . ASP A 1 206 ? 3.351 10.106 -5.895 1.00 62.75 206 ASP A N 1
ATOM 1605 C CA . ASP A 1 206 ? 3.451 8.830 -6.602 1.00 62.75 206 ASP A CA 1
ATOM 1606 C C . ASP A 1 206 ? 3.676 9.047 -8.101 1.00 62.75 206 ASP A C 1
ATOM 1608 O O . ASP A 1 206 ? 4.518 8.367 -8.684 1.00 62.75 206 ASP A O 1
ATOM 1612 N N . VAL A 1 207 ? 3.032 10.059 -8.697 1.00 69.62 207 VAL A N 1
ATOM 1613 C CA . VAL A 1 207 ? 3.266 10.486 -10.091 1.00 69.62 207 VAL A CA 1
ATOM 1614 C C . VAL A 1 207 ? 4.741 10.831 -10.318 1.00 69.62 207 VAL A C 1
ATOM 1616 O O . VAL A 1 207 ? 5.363 10.343 -11.265 1.00 69.62 207 VAL A O 1
ATOM 1619 N N . ILE A 1 208 ? 5.330 11.630 -9.422 1.00 72.75 208 ILE A N 1
ATOM 1620 C CA . ILE A 1 208 ? 6.740 12.035 -9.513 1.00 72.75 208 ILE A CA 1
ATOM 1621 C C . ILE A 1 208 ? 7.662 10.823 -9.356 1.00 72.75 208 ILE A C 1
ATOM 1623 O O . ILE A 1 208 ? 8.597 10.647 -10.140 1.00 72.75 208 ILE A O 1
ATOM 1627 N N . LYS A 1 209 ? 7.391 9.951 -8.375 1.00 69.56 209 LYS A N 1
ATOM 1628 C CA . LYS A 1 209 ? 8.168 8.719 -8.171 1.00 69.56 209 LYS A CA 1
ATOM 1629 C C . LYS A 1 209 ? 8.100 7.799 -9.388 1.00 69.56 209 LYS A C 1
ATOM 1631 O O . LYS A 1 209 ? 9.120 7.212 -9.737 1.00 69.56 209 LYS A O 1
ATOM 1636 N N . TRP A 1 210 ? 6.945 7.688 -10.044 1.00 67.62 210 TRP A N 1
ATOM 1637 C CA . TRP A 1 210 ? 6.774 6.872 -11.249 1.00 67.62 210 TRP A CA 1
ATOM 1638 C C . TRP A 1 210 ? 7.586 7.419 -12.418 1.00 67.62 210 TRP A C 1
ATOM 1640 O O . TRP A 1 210 ? 8.379 6.684 -13.004 1.00 67.62 210 TRP A O 1
ATOM 1650 N N . ALA A 1 211 ? 7.460 8.714 -12.708 1.00 70.31 211 ALA A N 1
ATOM 1651 C CA . ALA A 1 211 ? 8.226 9.352 -13.774 1.00 70.31 211 ALA A CA 1
ATOM 1652 C C . ALA A 1 211 ? 9.741 9.206 -13.543 1.00 70.31 211 ALA A C 1
ATOM 1654 O O . ALA A 1 211 ? 10.478 8.791 -14.438 1.00 70.31 211 ALA A O 1
ATOM 1655 N N . PHE A 1 212 ? 10.205 9.465 -12.316 1.00 73.75 212 PHE A N 1
ATOM 1656 C CA . PHE A 1 212 ? 11.623 9.381 -11.974 1.00 73.75 212 PHE A CA 1
ATOM 1657 C C . PHE A 1 212 ? 12.153 7.940 -11.995 1.00 73.75 212 PHE A C 1
ATOM 1659 O O . PHE A 1 212 ? 13.235 7.688 -12.526 1.00 73.75 212 PHE A O 1
ATOM 1666 N N . SER A 1 213 ? 11.384 6.977 -11.474 1.00 66.94 213 SER A N 1
ATOM 1667 C CA . SER A 1 213 ? 11.751 5.555 -11.464 1.00 66.94 213 SER A CA 1
ATOM 1668 C C . SER A 1 213 ? 11.861 4.979 -12.876 1.00 66.94 213 SER A C 1
ATOM 1670 O O . SER A 1 213 ? 12.796 4.223 -13.150 1.00 66.94 213 SER A O 1
ATOM 1672 N N . SER A 1 214 ? 10.964 5.356 -13.792 1.00 67.25 214 SER A N 1
ATOM 1673 C CA . SER A 1 214 ? 11.026 4.931 -15.196 1.00 67.25 214 SER A CA 1
ATOM 1674 C C . SER A 1 214 ? 12.291 5.445 -15.887 1.00 67.25 214 SER A C 1
ATOM 1676 O O . SER A 1 214 ? 13.006 4.673 -16.531 1.00 67.25 214 SER A O 1
ATOM 1678 N N . VAL A 1 215 ? 12.638 6.720 -15.670 1.00 69.88 215 VAL A N 1
ATOM 1679 C CA . VAL A 1 215 ? 13.865 7.321 -16.216 1.00 69.88 215 VAL A CA 1
ATOM 1680 C C . VAL A 1 215 ? 15.112 6.647 -15.637 1.00 69.88 215 VAL A C 1
ATOM 1682 O O . VAL A 1 215 ? 15.983 6.213 -16.397 1.00 69.88 215 VAL A O 1
ATOM 1685 N N . LEU A 1 216 ? 15.193 6.489 -14.309 1.00 71.38 216 LEU A N 1
ATOM 1686 C CA . LEU A 1 216 ? 16.339 5.847 -13.653 1.00 71.38 216 LEU A CA 1
ATOM 1687 C C . LEU A 1 216 ? 16.544 4.413 -14.144 1.00 71.38 216 LEU A C 1
ATOM 1689 O O . LEU A 1 216 ? 17.655 4.035 -14.514 1.00 71.38 216 LEU A O 1
ATOM 1693 N N . THR A 1 217 ? 15.476 3.617 -14.171 1.00 67.31 217 THR A N 1
ATOM 1694 C CA . THR A 1 217 ? 15.532 2.205 -14.576 1.00 67.31 217 THR A CA 1
ATOM 1695 C C . THR A 1 217 ? 15.990 2.067 -16.030 1.00 67.31 217 THR A C 1
ATOM 1697 O O . THR A 1 217 ? 16.821 1.211 -16.357 1.00 67.31 217 THR A O 1
ATOM 1700 N N . GLY A 1 218 ? 15.524 2.957 -16.910 1.00 64.81 218 GLY A N 1
ATOM 1701 C CA . GLY A 1 218 ? 15.973 3.031 -18.296 1.00 64.81 218 GLY A CA 1
ATOM 1702 C C . GLY A 1 218 ? 17.460 3.377 -18.449 1.00 64.81 218 GLY A C 1
ATOM 1703 O O . GLY A 1 218 ? 18.169 2.757 -19.248 1.00 64.81 218 GLY A O 1
ATOM 1704 N N . ILE A 1 219 ? 17.966 4.325 -17.658 1.00 67.38 219 ILE A N 1
ATOM 1705 C CA . ILE A 1 219 ? 19.376 4.742 -17.695 1.00 67.38 219 ILE A CA 1
ATOM 1706 C C . ILE A 1 219 ? 20.290 3.647 -17.122 1.00 67.38 219 ILE A C 1
ATOM 1708 O O . ILE A 1 219 ? 21.286 3.278 -17.751 1.00 67.38 219 ILE A O 1
ATOM 1712 N N . PHE A 1 220 ? 19.947 3.074 -15.963 1.00 67.25 220 PHE A N 1
ATOM 1713 C CA . PHE A 1 220 ? 20.765 2.047 -15.309 1.00 67.25 220 PHE A CA 1
ATOM 1714 C C . PHE A 1 220 ? 20.845 0.745 -16.116 1.00 67.25 220 PHE A C 1
ATOM 1716 O O . PHE A 1 220 ? 21.925 0.158 -16.228 1.00 67.25 220 PHE A O 1
ATOM 1723 N N . SER A 1 221 ? 19.745 0.321 -16.745 1.00 63.53 221 SER A N 1
ATOM 1724 C CA . SER A 1 221 ? 19.753 -0.844 -17.644 1.00 63.53 221 SER A CA 1
ATOM 1725 C C . SER A 1 221 ? 20.645 -0.628 -18.874 1.00 63.53 221 SER A C 1
ATOM 1727 O O . SER A 1 221 ? 21.362 -1.541 -19.286 1.00 63.53 221 SER A O 1
ATOM 1729 N N . SER A 1 222 ? 20.698 0.597 -19.400 1.00 58.75 222 SER A N 1
ATOM 1730 C CA . SER A 1 222 ? 21.596 0.970 -20.502 1.00 58.75 222 SER A CA 1
ATOM 1731 C C . SER A 1 222 ? 23.075 0.943 -20.078 1.00 58.75 222 SER A C 1
ATOM 1733 O O . SER A 1 222 ? 23.933 0.474 -20.828 1.00 58.75 222 SER A O 1
ATOM 1735 N N . GLY A 1 223 ? 23.385 1.359 -18.845 1.00 59.94 223 GLY A N 1
ATOM 1736 C CA . GLY A 1 223 ? 24.739 1.299 -18.281 1.00 59.94 223 GLY A CA 1
ATOM 1737 C C . GLY A 1 223 ? 25.279 -0.129 -18.112 1.00 59.94 223 GLY A C 1
ATOM 1738 O O . GLY A 1 223 ? 26.444 -0.396 -18.424 1.00 59.94 223 GLY A O 1
ATOM 1739 N N . ALA A 1 224 ? 24.436 -1.072 -17.681 1.00 58.56 224 ALA A N 1
ATOM 1740 C CA . ALA A 1 224 ? 24.807 -2.486 -17.570 1.00 58.56 224 ALA A CA 1
ATOM 1741 C C . ALA A 1 224 ? 25.156 -3.103 -18.937 1.00 58.56 224 ALA A C 1
ATOM 1743 O O . ALA A 1 224 ? 26.133 -3.847 -19.052 1.00 58.56 224 ALA A O 1
ATOM 1744 N N . ILE A 1 225 ? 24.416 -2.733 -19.985 1.00 56.03 225 ILE A N 1
ATOM 1745 C CA . ILE A 1 225 ? 24.668 -3.184 -21.360 1.00 56.03 225 ILE A CA 1
ATOM 1746 C C . ILE A 1 225 ? 25.998 -2.628 -21.883 1.00 56.03 225 ILE A C 1
ATOM 1748 O O . ILE A 1 225 ? 26.788 -3.379 -22.452 1.00 56.03 225 ILE A O 1
ATOM 1752 N N . ILE A 1 226 ? 26.310 -1.354 -21.619 1.00 58.47 226 ILE A N 1
ATOM 1753 C CA . ILE A 1 226 ? 27.608 -0.759 -21.983 1.00 58.47 226 ILE A CA 1
ATOM 1754 C C . ILE A 1 226 ? 28.762 -1.496 -21.297 1.00 58.47 226 ILE A C 1
ATOM 1756 O O . ILE A 1 226 ? 29.793 -1.763 -21.919 1.00 58.47 226 ILE A O 1
ATOM 1760 N N . LYS A 1 227 ? 28.600 -1.854 -20.019 1.00 60.28 227 LYS A N 1
ATOM 1761 C CA . LYS A 1 227 ? 29.610 -2.611 -19.271 1.00 60.28 227 LYS A CA 1
ATOM 1762 C C . LYS A 1 227 ? 29.821 -4.006 -19.869 1.00 60.28 227 LYS A C 1
ATOM 1764 O O . LYS A 1 227 ? 30.963 -4.419 -20.058 1.00 60.28 227 LYS A O 1
ATOM 1769 N N . LEU A 1 228 ? 28.738 -4.700 -20.219 1.00 55.00 228 LEU A N 1
ATOM 1770 C CA . LEU A 1 228 ? 28.790 -6.026 -20.837 1.00 55.00 228 LEU A CA 1
ATOM 1771 C C . LEU A 1 228 ? 29.430 -5.979 -22.234 1.00 55.00 228 LEU A C 1
ATOM 1773 O O . LEU A 1 228 ? 30.317 -6.776 -22.532 1.00 55.00 228 LEU A O 1
ATOM 1777 N N . ALA A 1 229 ? 29.070 -4.988 -23.050 1.00 52.19 229 ALA A N 1
ATOM 1778 C CA . ALA A 1 229 ? 29.656 -4.795 -24.370 1.00 52.19 229 ALA A CA 1
ATOM 1779 C C . ALA A 1 229 ? 31.154 -4.447 -24.306 1.00 52.19 229 ALA A C 1
ATOM 1781 O O . ALA A 1 229 ? 31.950 -5.026 -25.045 1.00 52.19 229 ALA A O 1
ATOM 1782 N N . ARG A 1 230 ? 31.578 -3.580 -23.372 1.00 56.25 230 ARG A N 1
ATOM 1783 C CA . ARG A 1 230 ? 33.007 -3.304 -23.124 1.00 56.25 230 ARG A CA 1
ATOM 1784 C C . ARG A 1 230 ? 33.777 -4.564 -22.730 1.00 56.25 230 ARG A C 1
ATOM 1786 O O . ARG A 1 230 ? 34.870 -4.790 -23.247 1.00 56.25 230 ARG A O 1
ATOM 1793 N N . ASN A 1 231 ? 33.209 -5.395 -21.858 1.00 57.19 231 ASN A N 1
ATOM 1794 C CA .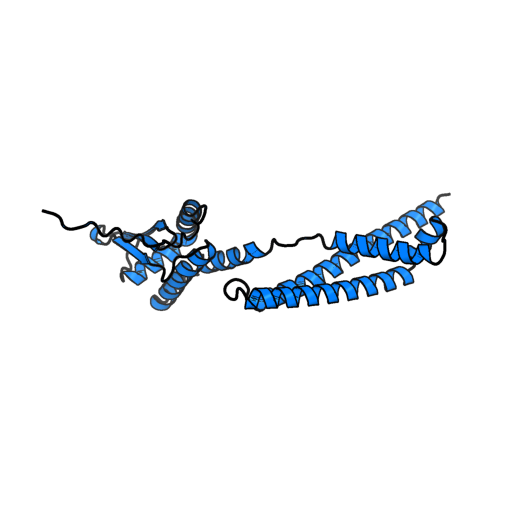 ASN A 1 231 ? 33.847 -6.637 -21.422 1.00 57.19 231 ASN A CA 1
ATOM 1795 C C . ASN A 1 231 ? 34.043 -7.627 -22.582 1.00 57.19 231 ASN A C 1
ATOM 1797 O O . ASN A 1 231 ? 35.100 -8.251 -22.678 1.00 57.19 231 ASN A O 1
ATOM 1801 N N . LEU A 1 232 ? 33.069 -7.725 -23.494 1.00 51.62 232 LEU A N 1
ATOM 1802 C CA . LEU A 1 232 ? 33.165 -8.564 -24.696 1.00 51.62 232 LEU A CA 1
ATOM 1803 C C . LEU A 1 232 ? 34.247 -8.075 -25.673 1.00 51.62 232 LEU A C 1
ATOM 1805 O O . LEU A 1 232 ? 34.970 -8.884 -26.252 1.00 51.62 232 LEU A O 1
ATOM 1809 N N . VAL A 1 233 ? 34.410 -6.758 -25.830 1.00 51.47 233 VAL A N 1
ATOM 1810 C CA . VAL A 1 233 ? 35.464 -6.172 -26.679 1.00 51.47 233 VAL A CA 1
ATOM 1811 C C . VAL A 1 233 ? 36.856 -6.445 -26.101 1.00 51.47 233 VAL A C 1
ATOM 1813 O O . VAL A 1 233 ? 37.764 -6.857 -26.826 1.00 51.47 233 VAL A O 1
ATOM 1816 N N . VAL A 1 234 ? 37.024 -6.275 -24.786 1.00 57.94 234 VAL A N 1
ATOM 1817 C CA . VAL A 1 234 ? 38.302 -6.511 -24.096 1.00 57.94 234 VAL A CA 1
ATOM 1818 C C . VAL A 1 234 ? 38.693 -7.994 -24.109 1.00 57.94 234 VAL A C 1
ATOM 1820 O O . VAL A 1 234 ?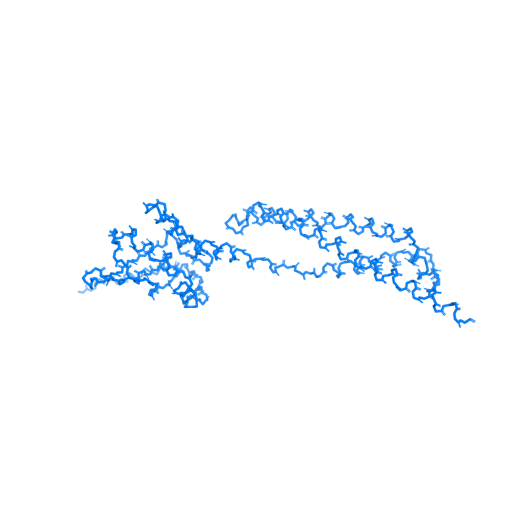 39.870 -8.302 -24.310 1.00 57.94 234 VAL A O 1
ATOM 1823 N N . SER A 1 235 ? 37.746 -8.928 -23.939 1.00 52.12 235 SER A N 1
ATOM 1824 C CA . SER A 1 235 ? 38.062 -10.367 -23.969 1.00 52.12 235 SER A CA 1
ATOM 1825 C C . SER A 1 235 ? 38.525 -10.826 -25.357 1.00 52.12 235 SER A C 1
ATOM 1827 O O . SER A 1 235 ? 39.502 -11.568 -25.474 1.00 52.12 235 SER A O 1
ATOM 1829 N N . LYS A 1 236 ? 37.910 -10.298 -26.423 1.00 49.06 236 LYS A N 1
ATOM 1830 C CA . LYS A 1 236 ? 38.277 -10.608 -27.812 1.00 49.06 236 LYS A CA 1
ATOM 1831 C C . LYS A 1 236 ? 39.640 -10.022 -28.201 1.00 49.06 236 LYS A C 1
ATOM 1833 O O . LYS A 1 236 ? 40.408 -10.675 -28.904 1.00 49.06 236 LYS A O 1
ATOM 1838 N N . ALA A 1 237 ? 39.977 -8.830 -27.699 1.00 52.19 237 ALA A N 1
ATOM 1839 C CA . ALA A 1 237 ? 41.298 -8.223 -27.882 1.00 52.19 237 ALA A CA 1
ATOM 1840 C C . ALA A 1 237 ? 42.420 -9.022 -27.192 1.00 52.19 237 ALA A C 1
ATOM 1842 O O . ALA A 1 237 ? 43.517 -9.129 -27.735 1.00 52.19 237 ALA A O 1
ATOM 1843 N N . LYS A 1 238 ? 42.143 -9.630 -26.028 1.00 54.50 238 LYS A N 1
ATOM 1844 C CA . LYS A 1 238 ? 43.083 -10.541 -25.354 1.00 54.50 238 LYS A CA 1
ATOM 1845 C C . LYS A 1 238 ? 43.255 -11.861 -26.107 1.00 54.50 238 LYS A C 1
ATOM 1847 O O . LYS A 1 238 ? 44.381 -12.313 -26.263 1.00 54.50 238 LYS A O 1
ATOM 1852 N N . SER A 1 239 ? 42.172 -12.436 -26.633 1.00 47.88 239 SER A N 1
ATOM 1853 C CA . SER A 1 239 ? 42.224 -13.689 -27.403 1.00 47.88 239 SER A CA 1
ATOM 1854 C C . SER A 1 239 ? 43.028 -13.573 -28.706 1.00 47.88 239 SER A C 1
ATOM 1856 O O . SER A 1 239 ? 43.607 -14.561 -29.139 1.00 47.88 239 SER A O 1
ATOM 1858 N N . LYS A 1 240 ? 43.100 -12.382 -29.316 1.00 47.44 240 LYS A N 1
ATOM 1859 C CA . LYS A 1 240 ? 43.908 -12.112 -30.520 1.00 47.44 240 LYS A CA 1
ATOM 1860 C C . LYS A 1 240 ? 45.410 -11.927 -30.263 1.00 47.44 240 LYS A C 1
ATOM 1862 O O . LYS A 1 240 ? 46.156 -11.888 -31.226 1.00 47.44 240 LYS A O 1
ATOM 1867 N N . LYS A 1 241 ? 45.844 -11.766 -29.007 1.00 50.09 241 LYS A N 1
ATOM 1868 C CA . LYS A 1 241 ? 47.267 -11.641 -28.628 1.00 50.09 241 LYS A CA 1
ATOM 1869 C C . LYS A 1 241 ? 47.937 -12.987 -28.306 1.00 50.09 241 LYS A C 1
ATOM 1871 O O . LYS A 1 241 ? 49.116 -12.995 -27.980 1.00 50.09 241 LYS A O 1
ATOM 1876 N N . ILE A 1 242 ? 47.170 -14.079 -28.309 1.00 47.00 242 ILE A N 1
ATOM 1877 C CA . ILE A 1 242 ? 47.617 -15.433 -27.928 1.00 47.00 242 ILE A CA 1
ATOM 1878 C C . ILE A 1 242 ? 47.819 -16.331 -29.173 1.00 47.00 242 ILE A C 1
ATOM 1880 O O . ILE A 1 242 ? 48.338 -17.436 -29.053 1.00 47.00 242 ILE A O 1
ATOM 1884 N N . LEU A 1 243 ? 47.453 -15.843 -30.363 1.00 41.03 243 LEU A N 1
ATOM 1885 C CA . LEU A 1 243 ? 47.831 -16.394 -31.671 1.00 41.03 243 LEU A CA 1
ATOM 1886 C C . LEU A 1 243 ? 48.941 -15.535 -32.276 1.00 41.03 243 LEU A C 1
ATOM 1888 O O . LEU A 1 243 ? 49.796 -16.116 -32.972 1.00 41.03 243 LEU A O 1
#

Secondary structure (DSSP, 8-state):
--------------PPPPTTHHHHHHHHHHH-HHHHHHHHHHHH--TTEEEEEEEEE-SSEEEEEEEESSGGG-EEEEEE-SS---SHHHHHHHHHHHHHHHHHHHT-----HHHHHHHHHGGGGGGTT---HHHHHHHHHHHHHHHHHHHS---HHHHHHHHTSHHHHHHHHHHHHHHHHHHHHHHHHHHHHHHHH-TTT--HHHHHHHHHHHHHHHHHHHHHHHHHHHHHHHHHHHHTT--

Foldseek 3Di:
DDDDPPPDPDPPPPQDWEPPVVVLQVVCQVFPFVLLQLLLCQVVVPPQWPTKGWPDDGQFWTKIWTDGPDNVPTDIDIGGDPDGHRYSLVVLVVSLVSSVVSCVVVVNPDDSPSVVVSVVVLCVVVPPDPPPLVVVLVVLVVVLLVVVCVVPPDDPVVSLVVCLDPVVLVVSLVVLLVVQLVVLVVLLVVLVVVCVVCVVSDDPVNSVVRSVVSNVSSNVSSVVVNVVSNVVVVVVVVVVVVD

Solvent-accessible surface area (backbone atoms only — not comparable to full-atom values): 13731 Å² total; per-residue (Å²): 135,87,83,84,85,83,82,77,78,75,85,69,81,76,70,69,79,62,82,62,44,69,58,51,46,54,48,45,50,70,74,31,35,69,45,45,36,41,34,53,25,56,74,72,68,39,86,58,61,73,45,35,39,62,80,46,70,61,55,46,35,36,30,46,33,40,39,29,87,50,72,91,68,41,49,72,48,78,48,74,45,99,56,72,48,74,44,73,44,55,51,33,46,52,55,23,51,48,29,54,48,23,30,61,75,69,67,47,91,70,76,66,59,44,46,56,51,26,57,52,52,55,54,70,72,75,70,78,76,80,64,55,56,58,59,60,51,49,49,52,52,53,48,56,51,48,61,56,44,74,76,43,86,58,54,76,68,57,40,55,53,52,61,65,30,72,64,47,49,50,53,50,49,50,52,51,49,54,50,28,50,51,50,19,50,53,47,34,52,52,37,50,52,47,25,72,77,36,61,91,70,38,52,73,70,51,36,53,50,49,21,51,48,50,29,50,51,40,51,54,52,51,51,55,51,52,53,51,53,52,50,54,53,52,54,52,58,54,60,64,74,77,112

Radius of gyration: 29.89 Å; Cα contacts (8 Å, |Δi|>4): 226; chains: 1; bounding box: 108×30×81 Å

Nearest PDB structures (foldseek):
  8zxq-assembly1_A  TM=8.504E-01  e=9.776E-05  Synechocystis sp. PCC 6803 substr. Kazusa
  8fm6-assembly1_A  TM=8.128E-01  e=9.776E-05  Synechocystis sp. PCC 6803
  8gdw-assembly1_BBB  TM=7.552E-01  e=4.275E-05  Synechocystis sp. PCC 6803
  8fm6-assembly1_B  TM=8.386E-01  e=2.002E-04  Synechocystis sp. PCC 6803
  8gf4-assembly2_D  TM=8.250E-01  e=2.787E-04  Synechocystis sp. PCC 6803

Sequence (243 aa):
MSTSKGSSSRTGSQIPAIGGLDLLKAEINSKHTDCLKLIATNTEGNPSVVRSYISELDNSSFILTWESANPSLNGQIVFDFKKPLSTKAEILNHISGLADSAITDLKSDTKNSVRLEASKQRYCRYRLFNVPGSAVTWFMFAFAYYAKTSTNPISPVSAVLSVASREFFAELFKYAFYFRIFEGIVVFFICLYISSAFPKEISESDVIKWAFSSVLTGIFSSGAIIKLARNLVVSKAKSKKIL

Organism: NCBI:txid133381

pLDDT: mean 70.78, std 17.55, range [31.03, 96.81]